Protein AF-A0AA35YYL0-F1 (afdb_monomer_lite)

Radius of gyration: 52.59 Å; chains: 1; bounding box: 119×53×152 Å

Foldseek 3Di:
DDDDDDDDDDPDDDDDDDDDDDPDDPPPPPCDPVNVVVVVVVVVVVVVVVVVVVVVVVVVVVVVVVVVVVVVVVVVVVVVVVVVVVVVVVVVVVVVVVVVVVVVVVVVVVVVVVVVVVVVVVVVVVVVVVVVVVVVVVVVVVVVVVVVVVVDPDWDWDWDDDDHDIDIDGDDDDDDDDDDDDDDDDDDDDPDDPDDPPDPPPPPPPPPPVVVVPDDDDPDPVPDDDPDDPVVVVVVVVCVVPVVDPPPDDDPVFPWPFDFDDDDDPDDQQPTWTWTQGPPPRDTDTDGPVCVVPDDPVD

pLDDT: mean 73.07, std 20.87, range [33.88, 98.69]

Organism: Lactuca saligna (NCBI:txid75948)

Structure (mmCIF, N/CA/C/O backbone):
data_AF-A0AA35YYL0-F1
#
_entry.id   AF-A0AA35YYL0-F1
#
loop_
_atom_site.group_PDB
_atom_site.id
_atom_site.type_symbol
_atom_site.label_atom_id
_atom_site.label_alt_id
_atom_site.label_comp_id
_atom_site.label_asym_id
_atom_site.label_entity_id
_atom_site.label_seq_id
_atom_site.pdbx_PDB_ins_code
_atom_site.Cartn_x
_atom_site.Cartn_y
_atom_site.Cartn_z
_atom_site.occupancy
_atom_site.B_iso_or_equiv
_atom_site.auth_seq_id
_atom_site.auth_comp_id
_atom_site.auth_asym_id
_atom_site.auth_atom_id
_atom_site.pdbx_PDB_model_num
ATOM 1 N N . MET A 1 1 ? -8.640 28.923 35.142 1.00 46.41 1 MET A N 1
ATOM 2 C CA . MET A 1 1 ? -9.766 28.632 36.049 1.00 46.41 1 MET A CA 1
ATOM 3 C C . MET A 1 1 ? -10.197 29.952 36.635 1.00 46.41 1 MET A C 1
ATOM 5 O O . MET A 1 1 ? -9.405 30.593 37.309 1.00 46.41 1 MET A O 1
ATOM 9 N N . ILE A 1 2 ? -11.375 30.393 36.217 1.00 53.56 2 ILE A N 1
ATOM 10 C CA . ILE A 1 2 ? -12.031 31.619 36.654 1.00 53.56 2 ILE A CA 1
ATOM 11 C C . ILE A 1 2 ? -12.882 31.201 37.852 1.00 53.56 2 ILE A C 1
ATOM 13 O O . ILE A 1 2 ? -13.683 30.277 37.719 1.00 53.56 2 ILE A O 1
ATOM 17 N N . PHE A 1 3 ? -12.641 31.810 39.011 1.00 59.31 3 PHE A N 1
ATOM 18 C CA . PHE A 1 3 ? -13.547 31.724 40.150 1.00 59.31 3 PHE A CA 1
ATOM 19 C C . PHE A 1 3 ? -14.709 32.664 39.843 1.00 59.31 3 PHE A C 1
ATOM 21 O O . PHE A 1 3 ? -14.533 33.879 39.850 1.00 59.31 3 PHE A O 1
ATOM 28 N N . GLY A 1 4 ? -15.840 32.084 39.452 1.00 59.28 4 GLY A N 1
ATOM 29 C CA . GLY A 1 4 ? -17.121 32.767 39.521 1.00 59.28 4 GLY A CA 1
ATOM 30 C C . GLY A 1 4 ? -17.615 32.639 40.950 1.00 59.28 4 GLY A C 1
ATOM 31 O O . GLY A 1 4 ? -18.067 31.563 41.340 1.00 59.28 4 GLY A O 1
ATOM 32 N N . ASP A 1 5 ? -17.420 33.711 41.714 1.00 65.25 5 ASP A N 1
ATOM 33 C CA . ASP A 1 5 ? -18.406 34.150 42.694 1.00 65.25 5 ASP A CA 1
ATOM 34 C C . ASP A 1 5 ? -19.737 34.284 41.956 1.00 65.25 5 ASP A C 1
ATOM 36 O O . ASP A 1 5 ? -19.747 34.919 40.906 1.00 65.25 5 ASP A O 1
ATOM 40 N N . ASP A 1 6 ? -20.799 33.658 42.451 1.00 64.62 6 ASP A N 1
ATOM 41 C CA . ASP A 1 6 ? -22.159 34.171 42.290 1.00 64.62 6 ASP A CA 1
ATOM 42 C C . ASP A 1 6 ? -23.125 33.390 43.197 1.00 64.62 6 ASP A C 1
ATOM 44 O O . ASP A 1 6 ? -23.172 32.156 43.204 1.00 64.62 6 ASP A O 1
ATOM 48 N N . ASP A 1 7 ? -23.885 34.196 43.934 1.00 68.25 7 ASP A N 1
ATOM 49 C CA . ASP A 1 7 ? -25.223 33.950 44.460 1.00 68.25 7 ASP A CA 1
ATOM 50 C C . ASP A 1 7 ? -25.355 33.160 45.771 1.00 68.25 7 ASP A C 1
ATOM 52 O O . ASP A 1 7 ? -25.826 32.022 45.852 1.00 68.25 7 ASP A O 1
ATOM 56 N N . ASP A 1 8 ? -25.035 33.884 46.847 1.00 69.88 8 ASP A N 1
ATOM 57 C CA . ASP A 1 8 ? -25.969 34.029 47.964 1.00 69.88 8 ASP A CA 1
ATOM 58 C C . ASP A 1 8 ? -27.369 34.362 47.417 1.00 69.88 8 ASP A C 1
ATOM 60 O O . ASP A 1 8 ? -27.518 35.413 46.810 1.00 69.88 8 ASP A O 1
ATOM 64 N N . ASP A 1 9 ? -28.374 33.506 47.630 1.00 65.69 9 ASP A N 1
ATOM 65 C CA . ASP A 1 9 ? -29.745 33.939 47.931 1.00 65.69 9 ASP A CA 1
ATOM 66 C C . ASP A 1 9 ? -30.670 32.764 48.317 1.00 65.69 9 ASP A C 1
ATOM 68 O O . ASP A 1 9 ? -30.647 31.671 47.751 1.00 65.69 9 ASP A O 1
ATOM 72 N N . ASP A 1 10 ? -31.545 33.063 49.279 1.00 65.25 10 ASP A N 1
ATOM 73 C CA . ASP A 1 10 ? -32.800 32.372 49.605 1.00 65.25 10 ASP A CA 1
ATOM 74 C C . ASP A 1 10 ? -32.777 31.095 50.476 1.00 65.25 10 ASP A C 1
ATOM 76 O O . ASP A 1 10 ? -33.293 30.023 50.145 1.00 65.25 10 ASP A O 1
ATOM 80 N N . LEU A 1 11 ? -32.333 31.260 51.729 1.00 61.16 11 LEU A N 1
ATOM 81 C CA . LEU A 1 11 ? -32.811 30.430 52.843 1.00 61.16 11 LEU A CA 1
ATOM 82 C C . LEU A 1 11 ? -34.272 30.785 53.177 1.00 61.16 11 LEU A C 1
ATOM 84 O O . LEU A 1 11 ? -34.562 31.501 54.138 1.00 61.16 11 LEU A O 1
ATOM 88 N N . GLY A 1 12 ? -35.202 30.247 52.385 1.00 63.28 12 GLY A N 1
ATOM 89 C CA . GLY A 1 12 ? -36.635 30.283 52.665 1.00 63.28 12 GLY A CA 1
ATOM 90 C C . GLY A 1 12 ? -36.935 29.797 54.088 1.00 63.28 12 GLY A C 1
ATOM 91 O O . GLY A 1 12 ? -36.699 28.640 54.438 1.00 63.28 12 GLY A O 1
ATOM 92 N N . GLY A 1 13 ? -37.444 30.701 54.928 1.00 65.00 13 GLY A N 1
ATOM 93 C CA . GLY A 1 13 ? -37.739 30.440 56.333 1.00 65.00 13 GLY A CA 1
ATOM 94 C C . GLY A 1 13 ? -38.752 29.308 56.513 1.00 65.00 13 GLY A C 1
ATOM 95 O O . GLY A 1 13 ? -39.943 29.463 56.237 1.00 65.00 13 GLY A O 1
ATOM 96 N N . PHE A 1 14 ? -38.298 28.171 57.039 1.00 65.69 14 PHE A N 1
ATOM 97 C CA . PHE A 1 14 ? -39.186 27.108 57.494 1.00 65.69 14 PHE A CA 1
ATOM 98 C C . PHE A 1 14 ? -39.976 27.595 58.713 1.00 65.69 14 PHE A C 1
ATOM 100 O O . PHE A 1 14 ? -39.445 27.747 59.813 1.00 65.69 14 PHE A O 1
ATOM 107 N N . THR A 1 15 ? -41.273 27.831 58.528 1.00 68.88 15 THR A N 1
ATOM 108 C CA . THR A 1 15 ? -42.194 28.107 59.631 1.00 68.88 15 THR A CA 1
ATOM 109 C C . THR A 1 15 ? -42.473 26.809 60.385 1.00 68.88 15 THR A C 1
ATOM 111 O O . THR A 1 15 ? -43.174 25.917 59.908 1.00 68.88 15 THR A O 1
ATOM 114 N N . TYR A 1 16 ? -41.894 26.695 61.580 1.00 68.81 16 TYR A N 1
ATOM 115 C CA . TYR A 1 16 ? -42.111 25.569 62.480 1.00 68.81 16 TYR A CA 1
ATOM 116 C C . TYR A 1 16 ? -43.584 25.518 62.914 1.00 68.81 16 TYR A C 1
ATOM 118 O O . TYR A 1 16 ? -44.069 26.415 63.605 1.00 68.81 16 TYR A O 1
ATOM 126 N N . ARG A 1 17 ? -44.309 24.467 62.511 1.00 73.69 17 ARG A N 1
ATOM 127 C CA . ARG A 1 17 ? -45.644 24.160 63.040 1.00 73.69 17 ARG A CA 1
ATOM 128 C C . ARG A 1 17 ? -45.501 23.171 64.203 1.00 73.69 17 ARG A C 1
ATOM 130 O O . ARG A 1 17 ? -45.090 22.039 63.956 1.00 73.69 17 ARG A O 1
ATOM 137 N N . PRO A 1 18 ? -45.832 23.556 65.448 1.00 71.69 18 PRO A N 1
ATOM 138 C CA . PRO A 1 18 ? -45.779 22.643 66.583 1.00 71.69 18 PRO A CA 1
ATOM 139 C C . PRO A 1 18 ? -46.789 21.504 66.403 1.00 71.69 18 PRO A C 1
ATOM 141 O O . PRO A 1 18 ? -47.924 21.717 65.972 1.00 71.69 18 PRO A O 1
ATOM 144 N N . PHE A 1 19 ? -46.359 20.284 66.715 1.00 71.06 19 PHE A N 1
ATOM 145 C CA . PHE A 1 19 ? -47.165 19.076 66.563 1.00 71.06 19 PHE A CA 1
ATOM 146 C C . PHE A 1 19 ? -48.394 19.149 67.485 1.00 71.06 19 PHE A C 1
ATOM 148 O O . PHE A 1 19 ? -48.260 19.140 68.708 1.00 71.06 19 PHE A O 1
ATOM 155 N N . GLN A 1 20 ? -49.599 19.217 66.915 1.00 72.62 20 GLN A N 1
ATOM 156 C CA . GLN A 1 20 ? -50.839 19.047 67.674 1.00 72.62 20 GLN A CA 1
ATOM 157 C C . GLN A 1 20 ? -51.057 17.555 67.941 1.00 72.62 20 GLN A C 1
ATOM 159 O O . GLN A 1 20 ? -51.354 16.786 67.026 1.00 72.62 20 GLN A O 1
ATOM 164 N N . ILE A 1 21 ? -50.909 17.144 69.201 1.00 73.06 21 ILE A N 1
ATOM 165 C CA . ILE A 1 21 ? -51.257 15.793 69.650 1.00 73.06 21 ILE A CA 1
ATOM 166 C C . ILE A 1 21 ? -52.788 15.721 69.715 1.00 73.06 21 ILE A C 1
ATOM 168 O O . ILE A 1 21 ? -53.404 16.314 70.596 1.00 73.06 21 ILE A O 1
ATOM 172 N N . ARG A 1 22 ? -53.415 15.033 68.754 1.00 51.72 22 ARG A N 1
ATOM 173 C CA . ARG A 1 22 ? -54.857 14.745 68.774 1.00 51.72 22 ARG A CA 1
ATOM 174 C C . ARG A 1 22 ? -55.167 13.759 69.902 1.00 51.72 22 ARG A C 1
ATOM 176 O O . ARG A 1 22 ? -54.818 12.588 69.802 1.00 51.72 22 ARG A O 1
ATOM 183 N N . THR A 1 23 ? -55.841 14.231 70.945 1.00 57.97 23 THR A N 1
ATOM 184 C CA . THR A 1 23 ? -56.396 13.423 72.042 1.00 57.97 23 THR A CA 1
ATOM 185 C C . THR A 1 23 ? -57.895 13.211 71.828 1.00 57.97 23 THR A C 1
ATOM 187 O O . THR A 1 23 ? -58.708 13.657 72.634 1.00 57.97 23 THR A O 1
ATOM 190 N N . GLU A 1 24 ? -58.285 12.606 70.708 1.00 60.31 24 GLU A N 1
ATOM 191 C CA . GLU A 1 24 ? -59.695 12.303 70.441 1.00 60.31 24 GLU A CA 1
ATOM 192 C C . GLU A 1 24 ? -59.948 10.791 70.499 1.00 60.31 24 GLU A C 1
ATOM 194 O O . GLU A 1 24 ? -59.278 10.009 69.824 1.00 60.31 24 GLU A O 1
ATOM 199 N N . SER A 1 25 ? -60.985 10.442 71.267 1.00 53.56 25 SER A N 1
ATOM 200 C CA . SER A 1 25 ? -61.686 9.156 71.425 1.00 53.56 25 SER A CA 1
ATOM 201 C C . SER A 1 25 ? -61.162 8.167 72.481 1.00 53.56 25 SER A C 1
ATOM 203 O O . SER A 1 25 ? -60.212 7.418 72.278 1.00 53.56 25 SER A O 1
ATOM 205 N N . GLU A 1 26 ? -61.894 8.122 73.601 1.00 55.78 26 GLU A N 1
ATOM 206 C CA . GLU A 1 26 ? -61.893 7.086 74.648 1.00 55.78 26 GLU A CA 1
ATOM 207 C C . GLU A 1 26 ? -62.619 5.797 74.197 1.00 55.78 26 GLU A C 1
ATOM 209 O O . GLU A 1 26 ? -63.238 5.102 75.001 1.00 55.78 26 GLU A O 1
ATOM 214 N N . ASP A 1 27 ? -62.554 5.444 72.909 1.00 61.09 27 ASP A N 1
ATOM 215 C CA . ASP A 1 27 ? -62.966 4.113 72.463 1.00 61.09 27 ASP A CA 1
ATOM 216 C C . ASP A 1 27 ? -61.824 3.151 72.788 1.00 61.09 27 ASP A C 1
ATOM 218 O O . ASP A 1 27 ? -60.949 2.868 71.964 1.00 61.09 27 ASP A O 1
ATOM 222 N N . GLU A 1 28 ? -61.821 2.663 74.031 1.00 57.72 28 GLU A N 1
ATOM 223 C CA . GLU A 1 28 ? -60.947 1.600 74.519 1.00 57.72 28 GLU A CA 1
ATOM 224 C C . GLU A 1 28 ? -61.295 0.298 73.776 1.00 57.72 28 GLU A C 1
ATOM 226 O O . GLU A 1 28 ? -61.996 -0.600 74.248 1.00 57.72 28 GLU A O 1
ATOM 231 N N . ALA A 1 29 ? -60.862 0.237 72.516 1.00 62.25 29 ALA A N 1
ATOM 232 C CA . ALA A 1 29 ? -61.115 -0.846 71.593 1.00 62.25 29 ALA A CA 1
ATOM 233 C C . ALA A 1 29 ? -60.392 -2.088 72.108 1.00 62.25 29 ALA A C 1
ATOM 235 O O . ALA A 1 29 ? -59.230 -2.334 71.779 1.00 62.25 29 ALA A O 1
ATOM 236 N N . THR A 1 30 ? -61.097 -2.880 72.916 1.00 61.78 30 THR A N 1
ATOM 237 C CA . THR A 1 30 ? -60.624 -4.169 73.417 1.00 61.78 30 THR A CA 1
ATOM 238 C C . THR A 1 30 ? -60.000 -4.964 72.268 1.00 61.78 30 THR A C 1
ATOM 240 O O . THR A 1 30 ? -60.641 -5.331 71.275 1.00 61.78 30 THR A O 1
ATOM 243 N N . VAL A 1 31 ? -58.684 -5.167 72.351 1.00 73.62 31 VAL A N 1
ATOM 244 C CA . VAL A 1 31 ? -57.915 -5.884 71.335 1.00 73.62 31 VAL A CA 1
ATOM 245 C C . VAL A 1 31 ? -58.402 -7.330 71.327 1.00 73.62 31 VAL A C 1
ATOM 247 O O . VAL A 1 31 ? -58.018 -8.153 72.152 1.00 73.62 31 VAL A O 1
ATOM 250 N N . THR A 1 32 ? -59.300 -7.654 70.399 1.00 81.75 32 THR A N 1
ATOM 251 C CA . THR A 1 32 ? -59.822 -9.016 70.270 1.00 81.75 32 THR A CA 1
ATOM 252 C C . THR A 1 32 ? -58.703 -9.970 69.843 1.00 81.75 32 THR A C 1
ATOM 254 O O . THR A 1 32 ? -57.912 -9.671 68.947 1.00 81.75 32 THR A O 1
ATOM 257 N N . LYS A 1 33 ? -58.663 -11.173 70.432 1.00 88.31 33 LYS A N 1
ATOM 258 C CA . LYS A 1 33 ? -57.679 -12.244 70.154 1.00 88.31 33 LYS A CA 1
ATOM 259 C C . LYS A 1 33 ? -57.447 -12.524 68.654 1.00 88.31 33 LYS A C 1
ATOM 261 O O . LYS A 1 33 ? -56.353 -12.925 68.263 1.00 88.31 33 LYS A O 1
ATOM 266 N N . ARG A 1 34 ? -58.447 -12.281 67.792 1.00 88.88 34 ARG A N 1
ATOM 267 C CA . ARG A 1 34 ? -58.322 -12.398 66.324 1.00 88.88 34 ARG A CA 1
ATOM 268 C C . ARG A 1 34 ? -57.374 -11.362 65.713 1.00 88.88 34 ARG A C 1
ATOM 270 O O . ARG A 1 34 ? -56.607 -11.722 64.824 1.00 88.88 34 ARG A O 1
ATOM 277 N N . LYS A 1 35 ? -57.400 -10.107 66.185 1.00 92.00 35 LYS A N 1
ATOM 278 C CA . LYS A 1 35 ? -56.499 -9.046 65.700 1.00 92.00 35 LYS A CA 1
ATOM 279 C C . LYS A 1 35 ? -55.039 -9.407 65.983 1.00 92.00 35 LYS A C 1
ATOM 281 O O . LYS A 1 35 ? -54.215 -9.281 65.087 1.00 92.00 35 LYS A O 1
ATOM 286 N N . LEU A 1 36 ? -54.747 -9.944 67.173 1.00 94.06 36 LEU A N 1
ATOM 287 C CA . LEU A 1 36 ? -53.399 -10.389 67.546 1.00 94.06 36 LEU A CA 1
ATOM 288 C C . LEU A 1 36 ? -52.887 -11.507 66.622 1.00 94.06 36 LEU A C 1
ATOM 290 O O . LEU A 1 36 ? -51.762 -11.443 66.137 1.00 94.06 36 LEU A O 1
ATOM 294 N N . LYS A 1 37 ? -53.738 -12.501 66.323 1.00 95.12 37 LYS A N 1
ATOM 295 C CA . LYS A 1 37 ? -53.390 -13.595 65.404 1.00 95.12 37 LYS A CA 1
ATOM 296 C C . LYS A 1 37 ? -53.107 -13.087 63.985 1.00 95.12 37 LYS A C 1
ATOM 298 O O . LYS A 1 37 ? -52.109 -13.478 63.395 1.00 95.12 37 LYS A O 1
ATOM 303 N N . SER A 1 38 ? -53.949 -12.194 63.461 1.00 96.12 38 SER A N 1
ATOM 304 C CA . SER A 1 38 ? -53.730 -11.582 62.142 1.00 96.12 38 SER A CA 1
ATOM 305 C C . SER A 1 38 ? -52.440 -10.759 62.095 1.00 96.12 38 SER A C 1
ATOM 307 O O . SER A 1 38 ? -51.739 -10.762 61.088 1.00 96.12 38 SER A O 1
ATOM 309 N N . LEU A 1 39 ? -52.112 -10.064 63.185 1.00 96.44 39 LEU A N 1
ATOM 310 C CA . LEU A 1 39 ? -50.897 -9.265 63.278 1.00 96.44 39 LEU A CA 1
ATOM 311 C C . LEU A 1 39 ? -49.646 -10.154 63.275 1.00 96.44 39 LEU A C 1
ATOM 313 O O . LEU A 1 39 ? -48.690 -9.839 62.576 1.00 96.44 39 LEU A O 1
ATOM 317 N N . HIS A 1 40 ? -49.685 -11.292 63.971 1.00 96.25 40 HIS A N 1
ATOM 318 C CA . HIS A 1 40 ? -48.606 -12.280 63.937 1.00 96.25 40 HIS A CA 1
ATOM 319 C C . HIS A 1 40 ? -48.372 -12.829 62.521 1.00 96.25 40 HIS A C 1
ATOM 321 O O . HIS A 1 40 ? -47.248 -12.806 62.034 1.00 96.25 40 HIS A O 1
ATOM 327 N N . GLU A 1 41 ? -49.440 -13.197 61.809 1.00 97.56 41 GLU A N 1
ATOM 328 C CA . GLU A 1 41 ? -49.343 -13.688 60.427 1.00 97.56 41 GLU A CA 1
ATOM 329 C C . GLU A 1 41 ? -48.771 -12.632 59.465 1.00 97.56 41 GLU A C 1
ATOM 331 O O . GLU A 1 41 ? -47.948 -12.947 58.607 1.00 97.56 41 GLU A O 1
ATOM 336 N N . LYS A 1 42 ? -49.138 -11.354 59.640 1.00 97.94 42 LYS A N 1
ATOM 337 C CA . LYS A 1 42 ? -48.546 -10.247 58.870 1.00 97.94 42 LYS A CA 1
ATOM 338 C C . LYS A 1 42 ? -47.057 -10.061 59.165 1.00 97.94 42 LYS A C 1
ATOM 340 O O . LYS A 1 42 ? -46.302 -9.758 58.245 1.00 97.94 42 LYS A O 1
ATOM 345 N N . ILE A 1 43 ? -46.633 -10.236 60.418 1.00 98.06 43 ILE A N 1
ATOM 346 C CA . ILE A 1 43 ? -45.214 -10.178 60.795 1.00 98.06 43 ILE A CA 1
ATOM 347 C C . ILE A 1 43 ? -44.445 -11.326 60.136 1.00 98.06 43 ILE A C 1
ATOM 349 O O . ILE A 1 43 ? -43.387 -11.082 59.560 1.00 98.06 43 ILE A O 1
ATOM 353 N N . ASP A 1 44 ? -44.982 -12.545 60.153 1.00 98.00 44 ASP A N 1
ATOM 354 C CA . ASP A 1 44 ? -44.333 -13.700 59.525 1.00 98.00 44 ASP A CA 1
ATOM 355 C C . ASP A 1 44 ? -44.216 -13.532 58.005 1.00 98.00 44 ASP A C 1
ATOM 357 O O . ASP A 1 44 ? -43.153 -13.782 57.430 1.00 98.00 44 ASP A O 1
ATOM 361 N N . GLN A 1 45 ? -45.272 -13.036 57.349 1.00 97.94 45 GLN A N 1
ATOM 362 C CA . GLN A 1 45 ? -45.239 -12.700 55.922 1.00 97.94 45 GLN A CA 1
ATOM 363 C C . GLN A 1 45 ? -44.197 -11.619 55.617 1.00 97.94 45 GLN A C 1
ATOM 365 O O . GLN A 1 45 ? -43.447 -11.750 54.649 1.00 97.94 45 GLN A O 1
ATOM 370 N N . LEU A 1 46 ? -44.102 -10.579 56.453 1.00 98.19 46 LEU A N 1
ATOM 371 C CA . LEU A 1 46 ? -43.104 -9.521 56.300 1.00 98.19 46 LEU A CA 1
ATOM 372 C C . LEU A 1 46 ? -41.677 -10.060 56.477 1.00 98.19 46 LEU A C 1
ATOM 374 O O . LEU A 1 46 ? -40.780 -9.703 55.713 1.00 98.19 46 LEU A O 1
ATOM 378 N N . LEU A 1 47 ? -41.466 -10.957 57.443 1.00 98.12 47 LEU A N 1
ATOM 379 C CA . LEU A 1 47 ? -40.175 -11.595 57.684 1.00 98.12 47 LEU A CA 1
ATOM 380 C C . LEU A 1 47 ? -39.765 -12.492 56.506 1.00 98.12 47 LEU A C 1
ATOM 382 O O . LEU A 1 47 ? -38.606 -12.479 56.087 1.00 98.12 47 LEU A O 1
ATOM 386 N N . LEU A 1 48 ? -40.710 -13.253 55.947 1.00 97.75 48 LEU A N 1
ATOM 387 C CA . LEU A 1 48 ? -40.477 -14.088 54.770 1.00 97.75 48 LEU A CA 1
ATOM 388 C C . LEU A 1 48 ? -40.164 -13.232 53.536 1.00 97.75 48 LEU A C 1
ATOM 390 O O . LEU A 1 48 ? -39.190 -13.501 52.833 1.00 97.75 48 LEU A O 1
ATOM 394 N N . ALA A 1 49 ? -40.933 -12.164 53.312 1.00 97.88 49 ALA A N 1
ATOM 395 C CA . ALA A 1 49 ? -40.697 -11.217 52.227 1.00 97.88 49 ALA A CA 1
ATOM 396 C C . ALA A 1 49 ? -39.317 -10.549 52.348 1.00 97.88 49 ALA A C 1
ATOM 398 O O . ALA A 1 49 ? -38.588 -10.466 51.361 1.00 97.88 49 ALA A O 1
ATOM 399 N N . SER A 1 50 ? -38.915 -10.150 53.560 1.00 97.62 50 SER A N 1
ATOM 400 C CA . SER A 1 50 ? -37.590 -9.582 53.834 1.00 97.62 50 SER A CA 1
ATOM 401 C C . SER A 1 50 ? -36.459 -10.568 53.515 1.00 97.62 50 SER A C 1
ATOM 403 O O . SER A 1 50 ? -35.484 -10.203 52.854 1.00 97.62 50 SER A O 1
ATOM 405 N N . LYS A 1 51 ? -36.603 -11.842 53.903 1.00 97.62 51 LYS A N 1
ATOM 406 C CA . LYS A 1 51 ? -35.626 -12.893 53.572 1.00 97.62 51 LYS A CA 1
ATOM 407 C C . LYS A 1 51 ? -35.517 -13.124 52.064 1.00 97.62 51 LYS A C 1
ATOM 409 O O . LYS A 1 51 ? -34.403 -13.203 51.546 1.00 97.62 51 LYS A O 1
ATOM 414 N N . ASN A 1 52 ? -36.650 -13.186 51.363 1.00 97.44 52 ASN A N 1
ATOM 415 C CA . ASN A 1 52 ? -36.685 -13.366 49.910 1.00 97.44 52 ASN A CA 1
ATOM 416 C C . ASN A 1 52 ? -36.031 -12.186 49.183 1.00 97.44 52 ASN A C 1
ATOM 418 O O . ASN A 1 52 ? -35.202 -12.393 48.299 1.00 97.44 52 ASN A O 1
ATOM 422 N N . MET A 1 53 ? -36.327 -10.956 49.607 1.00 97.50 53 MET A N 1
ATOM 423 C CA . MET A 1 53 ? -35.701 -9.748 49.067 1.00 97.50 53 MET A CA 1
ATOM 424 C C . MET A 1 53 ? -34.181 -9.755 49.285 1.00 97.50 53 MET A C 1
ATOM 426 O O . MET A 1 53 ? -33.421 -9.438 48.372 1.00 97.50 53 MET A O 1
ATOM 430 N N . GLY A 1 54 ? -33.720 -10.206 50.456 1.00 97.69 54 GLY A N 1
ATOM 431 C CA . GLY A 1 54 ? -32.294 -10.383 50.730 1.00 97.69 54 GLY A CA 1
ATOM 432 C C . GLY A 1 54 ? -31.619 -11.413 49.815 1.00 97.69 54 GLY A C 1
ATOM 433 O O . GLY A 1 54 ? -30.482 -11.207 49.390 1.00 97.69 54 GLY A O 1
ATOM 434 N N . ALA A 1 55 ? -32.303 -12.511 49.479 1.00 97.50 55 ALA A N 1
ATOM 435 C CA . ALA A 1 55 ? -31.796 -13.509 48.535 1.00 97.50 55 ALA A CA 1
ATOM 436 C C . ALA A 1 55 ? -31.750 -12.976 47.090 1.00 97.50 55 ALA A C 1
ATOM 438 O O . ALA A 1 55 ? -30.762 -13.198 46.384 1.00 97.50 55 ALA A O 1
ATOM 439 N N . MET A 1 56 ? -32.773 -12.223 46.673 1.00 97.75 56 MET A N 1
ATOM 440 C CA . MET A 1 56 ? -32.798 -11.557 45.368 1.00 97.75 56 MET A CA 1
ATOM 441 C C . MET A 1 56 ? -31.642 -10.564 45.228 1.00 97.75 56 MET A C 1
ATOM 443 O O . MET A 1 56 ? -30.896 -10.648 44.258 1.00 97.75 56 MET A O 1
ATOM 447 N N . PHE A 1 57 ? -31.415 -9.710 46.232 1.00 98.12 57 PHE A N 1
ATOM 448 C CA . PHE A 1 57 ? -30.324 -8.731 46.210 1.00 98.12 57 PHE A CA 1
ATOM 449 C C . PHE A 1 57 ? -28.942 -9.389 46.102 1.00 98.12 57 PHE A C 1
ATOM 451 O O . PHE A 1 57 ? -28.072 -8.923 45.368 1.00 98.12 57 PHE A O 1
ATOM 458 N N . LYS A 1 58 ? -28.729 -10.514 46.798 1.00 98.25 58 LYS A N 1
ATOM 459 C CA . LYS A 1 58 ? -27.482 -11.286 46.678 1.00 98.25 58 LYS A CA 1
ATOM 460 C C . LYS A 1 58 ? -27.285 -11.835 45.264 1.00 98.25 58 LYS A C 1
ATOM 462 O O . LYS A 1 58 ? -26.177 -11.750 44.746 1.00 98.25 58 LYS A O 1
ATOM 467 N N . THR A 1 59 ? -28.348 -12.354 44.653 1.00 98.19 59 THR A N 1
ATOM 468 C CA . THR A 1 59 ? -28.317 -12.904 43.288 1.00 98.19 59 THR A CA 1
ATOM 469 C C . THR A 1 59 ? -28.053 -11.811 42.250 1.00 98.19 59 THR A C 1
ATOM 471 O O . THR A 1 59 ? -27.219 -11.966 41.360 1.00 98.19 59 THR A O 1
ATOM 474 N N . GLU A 1 60 ? -28.718 -10.666 42.384 1.00 98.19 60 GLU A N 1
ATOM 475 C CA . GLU A 1 60 ? -28.506 -9.516 41.507 1.00 98.19 60 GLU A CA 1
ATOM 476 C C . GLU A 1 60 ? -27.078 -8.975 41.628 1.00 98.19 60 GLU A C 1
ATOM 478 O O . GLU A 1 60 ? -26.416 -8.751 40.616 1.00 98.19 60 GLU A O 1
ATOM 483 N N . LYS A 1 61 ? -26.548 -8.876 42.855 1.00 98.31 61 LYS A N 1
ATOM 484 C CA . LYS A 1 61 ? -25.151 -8.497 43.090 1.00 98.31 61 LYS A CA 1
ATOM 485 C C . LYS A 1 61 ? -24.177 -9.433 42.370 1.00 98.31 61 LYS A C 1
ATOM 487 O O . LYS A 1 61 ? -23.261 -8.951 41.710 1.00 98.31 61 LYS A O 1
ATOM 492 N N . THR A 1 62 ? -24.374 -10.750 42.462 1.00 98.50 62 THR A N 1
ATOM 493 C CA . THR A 1 62 ? -23.509 -11.713 41.760 1.00 98.50 62 THR A CA 1
ATOM 494 C C . THR A 1 62 ? -23.605 -11.587 40.240 1.00 98.50 62 THR A C 1
ATOM 496 O O . THR A 1 62 ? -22.589 -11.698 39.558 1.00 98.50 62 THR A O 1
ATOM 499 N N . ASN A 1 63 ? -24.791 -11.286 39.703 1.00 98.44 63 ASN A N 1
ATOM 500 C CA . ASN A 1 63 ? -24.973 -11.065 38.268 1.00 98.44 63 ASN A CA 1
ATOM 501 C C . ASN A 1 63 ? -24.256 -9.793 37.795 1.00 98.44 63 ASN A C 1
ATOM 503 O O . ASN A 1 63 ? -23.576 -9.818 36.772 1.00 98.44 63 ASN A O 1
ATOM 507 N N . LEU A 1 64 ? -24.349 -8.695 38.553 1.00 98.50 64 LEU A N 1
ATOM 508 C CA . LEU A 1 64 ? -23.638 -7.450 38.245 1.00 98.50 64 LEU A CA 1
ATOM 509 C C . LEU A 1 64 ? -22.115 -7.631 38.281 1.00 98.50 64 LEU A C 1
ATOM 511 O O . LEU A 1 64 ? -21.410 -7.085 37.435 1.00 98.50 64 LEU A O 1
ATOM 515 N N . GLU A 1 65 ? -21.600 -8.424 39.221 1.00 98.69 65 GLU A N 1
ATOM 516 C CA . GLU A 1 65 ? -20.171 -8.745 39.315 1.00 98.69 65 GLU A CA 1
ATOM 517 C C . GLU A 1 65 ? -19.692 -9.574 38.107 1.00 98.69 65 GLU A C 1
ATOM 519 O O . GLU A 1 65 ? -18.630 -9.308 37.536 1.00 98.69 65 GLU A O 1
ATOM 524 N N . MET A 1 66 ? -20.513 -10.522 37.649 1.00 98.50 66 MET A N 1
ATOM 525 C CA . MET A 1 66 ? -20.252 -11.303 36.437 1.00 98.50 66 MET A CA 1
ATOM 526 C C . MET A 1 66 ? -20.250 -10.424 35.178 1.00 98.50 66 MET A C 1
ATOM 528 O O . MET A 1 66 ? -19.343 -10.522 34.357 1.00 98.50 66 MET A O 1
ATOM 532 N N . ILE A 1 67 ? -21.217 -9.511 35.045 1.00 98.50 67 ILE A N 1
ATOM 533 C CA . ILE A 1 67 ? -21.271 -8.567 33.917 1.00 98.50 67 ILE A CA 1
ATOM 534 C C . ILE A 1 67 ? -20.055 -7.636 33.935 1.00 98.50 67 ILE A C 1
ATOM 536 O O . ILE A 1 67 ? -19.434 -7.411 32.898 1.00 98.50 67 ILE A O 1
ATOM 540 N N . ARG A 1 68 ? -19.675 -7.118 35.110 1.00 98.50 68 ARG A N 1
ATOM 541 C CA . ARG A 1 68 ? -18.508 -6.238 35.265 1.00 98.50 68 ARG A CA 1
ATOM 542 C C . ARG A 1 68 ? -17.216 -6.925 34.828 1.00 98.50 68 ARG A C 1
ATOM 544 O O . ARG A 1 68 ? -16.423 -6.325 34.108 1.00 98.50 68 ARG A O 1
ATOM 551 N N . THR A 1 69 ? -17.001 -8.160 35.276 1.00 98.56 69 THR A N 1
ATOM 552 C CA . THR A 1 69 ? -15.801 -8.934 34.925 1.00 98.56 69 THR A CA 1
ATOM 553 C C . THR A 1 69 ? -15.778 -9.302 33.442 1.00 98.56 69 THR A C 1
ATOM 555 O O . THR A 1 69 ? -14.733 -9.150 32.812 1.00 98.56 69 THR A O 1
ATOM 558 N N . GLY A 1 70 ? -16.927 -9.669 32.860 1.00 98.44 70 GLY A N 1
ATOM 559 C CA . GLY A 1 70 ? -17.065 -9.901 31.418 1.00 98.44 70 GLY A CA 1
ATOM 560 C C . GLY A 1 70 ? -16.723 -8.662 30.587 1.00 98.44 70 GLY A C 1
ATOM 561 O O . GLY A 1 70 ? -15.858 -8.722 29.720 1.00 98.44 70 GLY A O 1
ATOM 562 N N . LEU A 1 71 ? -17.302 -7.505 30.924 1.00 98.44 71 LEU A N 1
ATOM 563 C CA . LEU A 1 71 ? -17.016 -6.241 30.234 1.00 98.44 71 LEU A CA 1
ATOM 564 C C . LEU A 1 71 ? -15.529 -5.855 30.327 1.00 98.44 71 LEU A C 1
ATOM 566 O O . LEU A 1 71 ? -14.946 -5.349 29.369 1.00 98.44 71 LEU A O 1
ATOM 570 N N . GLN A 1 72 ? -14.901 -6.094 31.482 1.00 98.62 72 GLN A N 1
ATOM 571 C CA . GLN A 1 72 ? -13.480 -5.818 31.680 1.00 98.62 72 GLN A CA 1
ATOM 572 C C . GLN A 1 72 ? -12.598 -6.736 30.822 1.00 98.62 72 GLN A C 1
ATOM 574 O O . GLN A 1 72 ? -11.612 -6.271 30.248 1.00 98.62 72 GLN A O 1
ATOM 579 N N . GLN A 1 73 ? -12.953 -8.015 30.704 1.00 98.56 73 GLN A N 1
ATOM 580 C CA . GLN A 1 73 ? -12.262 -8.957 29.826 1.00 98.56 73 GLN A CA 1
ATOM 581 C C . GLN A 1 73 ? -12.417 -8.566 28.351 1.00 98.56 73 GLN A C 1
ATOM 583 O O . GLN A 1 73 ? -11.421 -8.524 27.625 1.00 98.56 73 GLN A O 1
ATOM 588 N N . ASP A 1 74 ? -13.634 -8.222 27.928 1.00 98.50 74 ASP A N 1
ATOM 589 C CA . ASP A 1 74 ? -13.919 -7.779 26.564 1.00 98.50 74 ASP A CA 1
ATOM 590 C C . ASP A 1 74 ? -13.110 -6.529 26.217 1.00 98.50 74 ASP A C 1
ATOM 592 O O . ASP A 1 74 ? -12.455 -6.490 25.175 1.00 98.50 74 ASP A O 1
ATOM 596 N N . TYR A 1 75 ? -13.061 -5.549 27.123 1.00 98.38 75 TYR A N 1
ATOM 597 C CA . TYR A 1 75 ? -12.260 -4.339 26.953 1.00 98.38 75 TYR A CA 1
ATOM 598 C C . TYR A 1 75 ? -10.770 -4.645 26.750 1.00 98.38 75 TYR A C 1
ATOM 600 O O . TYR A 1 75 ? -10.161 -4.129 25.812 1.00 98.38 75 TYR A O 1
ATOM 608 N N . VAL A 1 76 ? -10.184 -5.512 27.583 1.00 98.56 76 VAL A N 1
ATOM 609 C CA . VAL A 1 76 ? -8.774 -5.911 27.446 1.00 98.56 76 VAL A CA 1
ATOM 610 C C . VAL A 1 76 ? -8.542 -6.626 26.114 1.00 98.56 76 VAL A C 1
ATOM 612 O O . VAL A 1 76 ? -7.599 -6.294 25.398 1.00 98.56 76 VAL A O 1
ATOM 615 N N . SER A 1 77 ? -9.424 -7.558 25.738 1.00 98.56 77 SER A N 1
ATOM 616 C CA . SER A 1 77 ? -9.310 -8.289 24.470 1.00 98.56 77 SER A CA 1
ATOM 617 C C . SER A 1 77 ? -9.388 -7.356 23.255 1.00 98.56 77 SER A C 1
ATOM 619 O O . SER A 1 77 ? -8.575 -7.459 22.331 1.00 98.56 77 SER A O 1
ATOM 621 N N . PHE A 1 78 ? -10.303 -6.383 23.293 1.00 98.50 78 PHE A N 1
ATOM 622 C CA . PHE A 1 78 ? -10.453 -5.357 22.272 1.00 98.50 78 PHE A CA 1
ATOM 623 C C . PHE A 1 78 ? -9.201 -4.484 22.188 1.00 98.50 78 PHE A C 1
ATOM 625 O O . PHE A 1 78 ? -8.670 -4.280 21.097 1.00 98.50 78 PHE A O 1
ATOM 632 N N . GLN A 1 79 ? -8.680 -4.023 23.327 1.00 98.56 79 GLN A N 1
ATOM 633 C CA . GLN A 1 79 ? -7.470 -3.208 23.382 1.00 98.56 79 GLN A CA 1
ATOM 634 C C . GLN A 1 79 ? -6.257 -3.945 22.798 1.00 98.56 79 GLN A C 1
ATOM 636 O O . GLN A 1 79 ? -5.496 -3.353 22.028 1.00 98.56 79 GLN A O 1
ATOM 641 N N . THR A 1 80 ? -6.084 -5.235 23.108 1.00 98.50 80 THR A N 1
ATOM 642 C CA . THR A 1 80 ? -5.012 -6.062 22.535 1.00 98.50 80 THR A CA 1
ATOM 643 C C . THR A 1 80 ? -5.170 -6.208 21.024 1.00 98.50 80 THR A C 1
ATOM 645 O O . THR A 1 80 ? -4.207 -5.988 20.288 1.00 98.50 80 THR A O 1
ATOM 648 N N . SER A 1 81 ? -6.380 -6.518 20.546 1.00 98.56 81 SER A N 1
ATOM 649 C CA . SER A 1 81 ? -6.658 -6.647 19.111 1.00 98.56 81 SER A CA 1
ATOM 650 C C . SER A 1 81 ? -6.405 -5.337 18.363 1.00 98.56 81 SER A C 1
ATOM 652 O O . SER A 1 81 ? -5.773 -5.335 17.308 1.00 98.56 81 SER A O 1
ATOM 654 N N . PHE A 1 82 ? -6.874 -4.216 18.911 1.00 98.56 82 PHE A N 1
ATOM 655 C CA . PHE A 1 82 ? -6.688 -2.891 18.331 1.00 98.56 82 PHE A CA 1
ATOM 656 C C . PHE A 1 82 ? -5.206 -2.502 18.273 1.00 98.56 82 PHE A C 1
ATOM 658 O O . PHE A 1 82 ? -4.719 -2.062 17.233 1.00 98.56 82 PHE A O 1
ATOM 665 N N . THR A 1 83 ? -4.460 -2.741 19.354 1.00 98.44 83 THR A N 1
ATOM 666 C CA . THR A 1 83 ? -3.016 -2.470 19.405 1.00 98.44 83 THR A CA 1
ATOM 667 C C . THR A 1 83 ? -2.252 -3.320 18.390 1.00 98.44 83 THR A C 1
ATOM 669 O O . THR A 1 83 ? -1.421 -2.788 17.661 1.00 98.44 83 THR A O 1
ATOM 672 N N . SER A 1 84 ? -2.579 -4.612 18.267 1.00 98.50 84 SER A N 1
ATOM 673 C CA . SER A 1 84 ? -1.975 -5.498 17.263 1.00 98.50 84 SER A CA 1
ATOM 674 C C . SER A 1 84 ? -2.251 -5.033 15.828 1.00 98.50 84 SER A C 1
ATOM 676 O O . SER A 1 84 ? -1.378 -5.106 14.963 1.00 98.50 84 SER A O 1
ATOM 678 N N . GLN A 1 85 ? -3.452 -4.514 15.563 1.00 98.56 85 GLN A N 1
ATOM 679 C CA . GLN A 1 85 ? -3.779 -3.956 14.255 1.00 98.56 85 GLN A CA 1
ATOM 680 C C . GLN A 1 85 ? -2.988 -2.671 13.965 1.00 98.56 85 GLN A C 1
ATOM 682 O O . GLN A 1 85 ? -2.513 -2.494 12.843 1.00 98.56 85 GLN A O 1
ATOM 687 N N . ILE A 1 86 ? -2.815 -1.796 14.962 1.00 98.50 86 ILE A N 1
ATOM 688 C CA . ILE A 1 86 ? -1.989 -0.586 14.835 1.00 98.50 86 ILE A CA 1
ATOM 689 C C . ILE A 1 86 ? -0.537 -0.945 14.524 1.00 98.50 86 ILE A C 1
ATOM 691 O O . ILE A 1 86 ? 0.028 -0.376 13.593 1.00 98.50 86 ILE A O 1
ATOM 695 N N . THR A 1 87 ? 0.062 -1.887 15.260 1.00 98.31 87 THR A N 1
ATOM 696 C CA . THR A 1 87 ? 1.459 -2.287 15.024 1.00 98.31 87 THR A CA 1
ATOM 697 C C . THR A 1 87 ? 1.628 -2.876 13.631 1.00 98.31 87 THR A C 1
ATOM 699 O O . THR A 1 87 ? 2.529 -2.472 12.908 1.00 98.31 87 THR A O 1
ATOM 702 N N . LYS A 1 88 ? 0.694 -3.731 13.198 1.00 98.38 88 LYS A N 1
ATOM 703 C CA . LYS A 1 88 ? 0.710 -4.284 11.841 1.00 98.38 88 LYS A CA 1
ATOM 704 C C . LYS A 1 88 ? 0.664 -3.190 10.772 1.00 98.38 88 LYS A C 1
ATOM 706 O O . LYS A 1 88 ? 1.452 -3.215 9.836 1.00 98.38 88 LYS A O 1
ATOM 711 N N . HIS A 1 89 ? -0.240 -2.219 10.905 1.00 98.44 89 HIS A N 1
ATOM 712 C CA . HIS A 1 89 ? -0.316 -1.113 9.950 1.00 98.44 89 HIS A CA 1
ATOM 713 C C . HIS A 1 89 ? 0.932 -0.227 9.967 1.00 98.44 89 HIS A C 1
ATOM 715 O O . HIS A 1 89 ? 1.294 0.324 8.932 1.00 98.44 89 HIS A O 1
ATOM 721 N N . HIS A 1 90 ? 1.594 -0.092 11.115 1.00 98.50 90 HIS A N 1
ATOM 722 C CA . HIS A 1 90 ? 2.860 0.622 11.211 1.00 98.50 90 HIS A CA 1
ATOM 723 C C . HIS A 1 90 ? 3.981 -0.098 10.445 1.00 98.50 90 HIS A C 1
ATOM 725 O O . HIS A 1 90 ? 4.698 0.543 9.678 1.00 98.50 90 HIS A O 1
ATOM 731 N N . ASP A 1 91 ? 4.074 -1.422 10.585 1.00 97.88 91 ASP A N 1
ATOM 732 C CA . ASP A 1 91 ? 5.046 -2.246 9.859 1.00 97.88 91 ASP A CA 1
ATOM 733 C C . ASP A 1 91 ? 4.781 -2.230 8.343 1.00 97.88 91 ASP A C 1
ATOM 735 O O . ASP A 1 91 ? 5.707 -2.041 7.550 1.00 97.88 91 ASP A O 1
ATOM 739 N N . ASP A 1 92 ? 3.511 -2.346 7.934 1.00 97.69 92 ASP A N 1
ATOM 740 C CA . ASP A 1 92 ? 3.099 -2.264 6.527 1.00 97.69 92 ASP A CA 1
ATOM 741 C C . ASP A 1 92 ? 3.505 -0.910 5.905 1.00 97.69 92 ASP A C 1
ATOM 743 O O . ASP A 1 92 ? 4.068 -0.874 4.810 1.00 97.69 92 ASP A O 1
ATOM 747 N N . LEU A 1 93 ? 3.289 0.203 6.621 1.00 98.12 93 LEU A N 1
ATOM 748 C CA . LEU A 1 93 ? 3.702 1.543 6.179 1.00 98.12 93 LEU A CA 1
ATOM 749 C C . LEU A 1 93 ? 5.227 1.678 6.067 1.00 98.12 93 LEU A C 1
ATOM 751 O O . LEU A 1 93 ? 5.725 2.318 5.138 1.00 98.12 93 LEU A O 1
ATOM 755 N N . ALA A 1 94 ? 5.983 1.073 6.986 1.00 97.81 94 ALA A N 1
ATOM 756 C CA . ALA A 1 94 ? 7.441 1.082 6.925 1.00 97.81 94 ALA A CA 1
ATOM 757 C C . ALA A 1 94 ? 7.963 0.318 5.695 1.0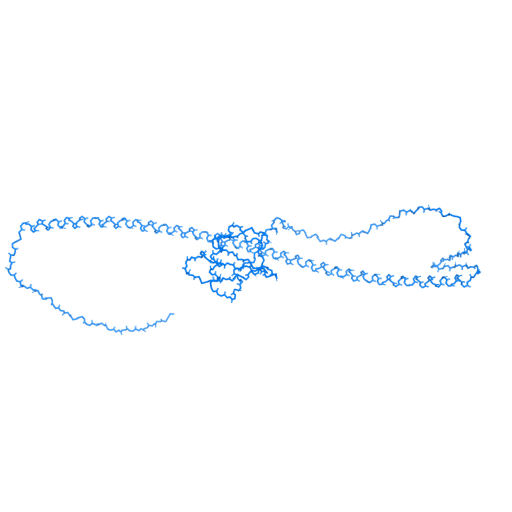0 97.81 94 ALA A C 1
ATOM 759 O O . ALA A 1 94 ? 8.903 0.772 5.038 1.00 97.81 94 ALA A O 1
ATOM 760 N N . MET A 1 95 ? 7.342 -0.814 5.346 1.00 97.44 95 MET A N 1
ATOM 761 C CA . MET A 1 95 ? 7.667 -1.552 4.121 1.00 97.44 95 MET A CA 1
ATOM 762 C C . MET A 1 95 ? 7.283 -0.770 2.858 1.00 97.44 95 MET A C 1
ATOM 764 O O . MET A 1 95 ? 8.088 -0.692 1.930 1.00 97.44 95 MET A O 1
ATOM 768 N N . GLU A 1 96 ? 6.108 -0.133 2.828 1.00 96.94 96 GLU A N 1
ATOM 769 C CA . GLU A 1 96 ? 5.680 0.707 1.699 1.00 96.94 96 GLU A CA 1
ATOM 770 C C . GLU A 1 96 ? 6.659 1.866 1.450 1.00 96.94 96 GLU A C 1
ATOM 772 O O . GLU A 1 96 ? 7.049 2.114 0.306 1.00 96.94 96 GLU A O 1
ATOM 777 N N . SER A 1 97 ? 7.142 2.518 2.513 1.00 97.81 97 SER A N 1
ATOM 778 C CA . SER A 1 97 ? 8.158 3.572 2.401 1.00 97.81 97 SER A CA 1
ATOM 779 C C . SER A 1 97 ? 9.451 3.062 1.754 1.00 97.81 97 SER A C 1
ATOM 781 O O . SER A 1 97 ? 9.990 3.718 0.863 1.00 97.81 97 SER A O 1
ATOM 783 N N . LYS A 1 98 ? 9.926 1.865 2.129 1.00 98.00 98 LYS A N 1
ATOM 784 C CA . LYS A 1 98 ? 11.121 1.255 1.517 1.00 98.00 98 LYS A CA 1
ATOM 785 C C . LYS A 1 98 ? 10.930 0.982 0.023 1.00 98.00 98 LYS A C 1
ATOM 787 O O . LYS A 1 98 ? 11.849 1.210 -0.767 1.00 98.00 98 LYS A O 1
ATOM 792 N N . VAL A 1 99 ? 9.744 0.515 -0.375 1.00 97.75 99 VAL A N 1
ATOM 793 C CA . VAL A 1 99 ? 9.405 0.276 -1.788 1.00 97.75 99 VAL A CA 1
ATOM 794 C C . VAL A 1 99 ? 9.386 1.587 -2.572 1.00 97.75 99 VAL A C 1
ATOM 796 O O . VAL A 1 99 ? 9.924 1.644 -3.679 1.00 97.75 99 VAL A O 1
ATOM 799 N N . MET A 1 100 ? 8.825 2.652 -1.997 1.00 97.38 100 MET A N 1
ATOM 800 C CA . MET A 1 100 ? 8.819 3.982 -2.612 1.00 97.38 100 MET A CA 1
ATOM 801 C C . MET A 1 100 ? 10.236 4.522 -2.832 1.00 97.38 100 MET A C 1
ATOM 803 O O . MET A 1 100 ? 10.535 5.022 -3.919 1.00 97.38 100 MET A O 1
ATOM 807 N N . ASP A 1 101 ? 11.136 4.346 -1.864 1.00 98.00 101 ASP A N 1
ATOM 808 C CA . ASP A 1 101 ? 12.540 4.747 -2.004 1.00 98.00 101 ASP A CA 1
ATOM 809 C C . ASP A 1 101 ? 13.265 3.940 -3.092 1.00 98.00 101 ASP A C 1
ATOM 811 O O . ASP A 1 101 ? 14.004 4.497 -3.911 1.00 98.00 101 ASP A O 1
ATOM 815 N N . ALA A 1 102 ? 13.034 2.625 -3.151 1.00 97.81 102 ALA A N 1
ATOM 816 C CA . ALA A 1 102 ? 13.587 1.770 -4.199 1.00 97.81 102 ALA A CA 1
ATOM 817 C C . ALA A 1 102 ? 13.069 2.165 -5.593 1.00 97.81 102 ALA A C 1
ATOM 819 O O . ALA A 1 102 ? 13.838 2.213 -6.559 1.00 97.81 102 ALA A O 1
ATOM 820 N N . LEU A 1 103 ? 11.781 2.500 -5.703 1.00 98.00 103 LEU A N 1
ATOM 821 C CA . LEU A 1 103 ? 11.173 2.976 -6.942 1.00 98.00 103 LEU A CA 1
ATOM 822 C C . LEU A 1 103 ? 11.758 4.326 -7.378 1.00 98.00 103 LEU A C 1
ATOM 824 O O . LEU A 1 103 ? 12.042 4.511 -8.564 1.00 98.00 103 LEU A O 1
ATOM 828 N N . ALA A 1 104 ? 11.987 5.249 -6.440 1.00 98.12 104 ALA A N 1
ATOM 829 C CA . ALA A 1 104 ? 12.625 6.533 -6.718 1.00 98.12 104 ALA A CA 1
ATOM 830 C C . ALA A 1 104 ? 14.052 6.346 -7.261 1.00 98.12 104 ALA A C 1
ATOM 832 O O . ALA A 1 104 ? 14.397 6.928 -8.292 1.00 98.12 104 ALA A O 1
ATOM 833 N N . ARG A 1 105 ? 14.851 5.458 -6.646 1.00 97.81 105 ARG A N 1
ATOM 834 C CA . ARG A 1 105 ? 16.195 5.104 -7.140 1.00 97.81 105 ARG A CA 1
ATOM 835 C C . ARG A 1 105 ? 16.156 4.504 -8.547 1.00 97.81 105 ARG A C 1
ATOM 837 O O . ARG A 1 105 ? 16.904 4.945 -9.417 1.00 97.81 105 ARG A O 1
ATOM 844 N N . LYS A 1 106 ? 15.261 3.540 -8.805 1.00 98.06 106 LYS A N 1
ATOM 845 C CA . LYS A 1 106 ? 15.088 2.944 -10.146 1.00 98.06 106 LYS A CA 1
ATOM 846 C C . LYS A 1 106 ? 14.671 3.989 -11.184 1.00 98.06 106 LYS A C 1
ATOM 848 O O . LYS A 1 106 ? 15.202 3.991 -12.291 1.00 98.06 106 LYS A O 1
ATOM 853 N N . THR A 1 107 ? 13.776 4.905 -10.817 1.00 98.38 107 THR A N 1
ATOM 854 C CA . THR A 1 107 ? 13.344 6.009 -11.687 1.00 98.38 107 THR A CA 1
ATOM 855 C C . THR A 1 107 ? 14.520 6.899 -12.086 1.00 98.38 107 THR A C 1
ATOM 857 O O . THR A 1 107 ? 14.626 7.285 -13.249 1.00 98.38 107 THR A O 1
ATOM 860 N N . GLU A 1 108 ? 15.434 7.192 -11.161 1.00 98.50 108 GLU A N 1
ATOM 861 C CA . GLU A 1 108 ? 16.626 7.983 -11.466 1.00 98.50 108 GLU A CA 1
A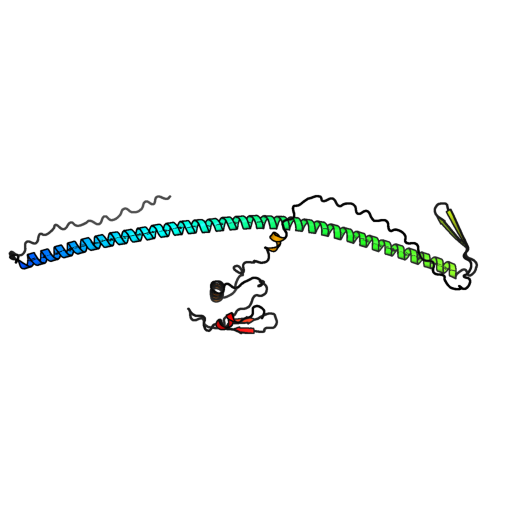TOM 862 C C . GLU A 1 108 ? 17.620 7.222 -12.357 1.00 98.50 108 GLU A C 1
ATOM 864 O O . GLU A 1 108 ? 18.080 7.773 -13.359 1.00 98.50 108 GLU A O 1
ATOM 869 N N . LYS A 1 109 ? 17.866 5.927 -12.090 1.00 97.94 109 LYS A N 1
ATOM 870 C CA . LYS A 1 109 ? 18.691 5.067 -12.967 1.00 97.94 109 LYS A CA 1
ATOM 871 C C . LYS A 1 109 ? 18.142 5.058 -14.408 1.00 97.94 109 LYS A C 1
ATOM 873 O O . LYS A 1 109 ? 18.906 5.216 -15.360 1.00 97.94 109 LYS A O 1
ATOM 878 N N . VAL A 1 110 ? 16.820 4.957 -14.580 1.00 98.31 110 VAL A N 1
ATOM 879 C CA . VAL A 1 110 ? 16.167 5.002 -15.903 1.00 98.31 110 VAL A CA 1
ATOM 880 C C . VAL A 1 110 ? 16.382 6.346 -16.606 1.00 98.31 110 VAL A C 1
ATOM 882 O O . VAL A 1 110 ? 16.716 6.353 -17.789 1.00 98.31 110 VAL A O 1
ATOM 885 N N . LYS A 1 111 ? 16.261 7.482 -15.905 1.00 98.25 111 LYS A N 1
ATOM 886 C CA . LYS A 1 111 ? 16.525 8.808 -16.499 1.00 98.25 111 LYS A CA 1
ATOM 887 C C . LYS A 1 111 ? 17.970 8.957 -16.973 1.00 98.25 111 LYS A C 1
ATOM 889 O O . LYS A 1 111 ? 18.211 9.498 -18.048 1.00 98.25 111 LYS A O 1
ATOM 894 N N . VAL A 1 112 ? 18.934 8.466 -16.194 1.00 98.44 112 VAL A N 1
ATOM 895 C CA . VAL A 1 112 ? 20.353 8.498 -16.580 1.00 98.44 112 VAL A CA 1
ATOM 896 C C . VAL A 1 112 ? 20.592 7.679 -17.852 1.00 98.44 112 VAL A C 1
ATOM 898 O O . VAL A 1 112 ? 21.311 8.131 -18.747 1.00 98.44 112 VAL A O 1
ATOM 901 N N . LEU A 1 113 ? 19.980 6.496 -17.964 1.00 98.12 113 LEU A N 1
ATOM 902 C CA . LEU A 1 113 ? 20.080 5.667 -19.168 1.00 98.12 113 LEU A CA 1
ATOM 903 C C . LEU A 1 113 ? 19.413 6.322 -20.384 1.00 98.12 113 LEU A C 1
ATOM 905 O O . LEU A 1 113 ? 19.997 6.291 -21.465 1.00 98.12 113 LEU A O 1
ATOM 909 N N . ASP A 1 114 ? 18.256 6.965 -20.212 1.00 98.38 114 ASP A N 1
ATOM 910 C CA . ASP A 1 114 ? 17.579 7.710 -21.284 1.00 98.38 114 ASP A CA 1
ATOM 911 C C . ASP A 1 114 ? 18.467 8.839 -21.837 1.00 98.38 114 ASP A C 1
ATOM 913 O O . ASP A 1 114 ? 18.661 8.960 -23.048 1.00 98.38 114 ASP A O 1
ATOM 917 N N . LEU A 1 115 ? 19.125 9.603 -20.958 1.00 98.31 115 LEU A N 1
ATOM 918 C CA . LEU A 1 115 ? 20.076 10.641 -21.370 1.00 98.31 115 LEU A CA 1
ATOM 919 C C . LEU A 1 115 ? 21.277 10.067 -22.141 1.00 98.31 115 LEU A C 1
ATOM 921 O O . LEU A 1 115 ? 21.689 10.635 -23.159 1.00 98.31 115 LEU A O 1
ATOM 925 N N . LYS A 1 116 ? 21.835 8.933 -21.692 1.00 97.94 116 LYS A N 1
ATOM 926 C CA . LYS A 1 116 ? 22.924 8.233 -22.402 1.00 97.94 116 LYS A CA 1
ATOM 927 C C . LYS A 1 116 ? 22.464 7.748 -23.781 1.00 97.94 116 LYS A C 1
ATOM 929 O O . LYS A 1 116 ? 23.203 7.902 -24.759 1.00 97.94 116 LYS A O 1
ATOM 934 N N . LEU A 1 117 ? 21.244 7.215 -23.878 1.00 98.06 117 LEU A N 1
ATOM 935 C CA . LEU A 1 117 ? 20.649 6.769 -25.136 1.00 98.06 117 LEU A CA 1
ATOM 936 C C . LEU A 1 117 ? 20.508 7.941 -26.112 1.00 98.06 117 LEU A C 1
ATOM 938 O O . LEU A 1 117 ? 21.079 7.884 -27.202 1.00 98.06 117 LEU A O 1
ATOM 942 N N . GLN A 1 118 ? 19.886 9.045 -25.693 1.00 98.00 118 GLN A N 1
ATOM 943 C CA . GLN A 1 118 ? 19.752 10.257 -26.511 1.00 98.00 118 GLN A CA 1
ATOM 944 C C . GLN A 1 118 ? 21.111 10.804 -26.976 1.00 98.00 118 GLN A C 1
ATOM 946 O O . GLN A 1 118 ? 21.259 11.286 -28.104 1.00 98.00 118 GLN A O 1
ATOM 951 N N . GLN A 1 119 ? 22.141 10.732 -26.128 1.00 98.12 119 GLN A N 1
ATOM 952 C CA . GLN A 1 119 ? 23.495 11.132 -26.510 1.00 98.12 119 GLN A CA 1
ATOM 953 C C . GLN A 1 119 ? 24.073 10.216 -27.600 1.00 98.12 119 GLN A C 1
ATOM 955 O O . GLN A 1 119 ? 24.722 10.701 -28.533 1.00 98.12 119 GLN A O 1
ATOM 960 N N . SER A 1 120 ? 23.855 8.904 -27.496 1.00 96.94 120 SER A N 1
ATOM 961 C CA . SER A 1 120 ? 24.306 7.934 -28.498 1.00 96.94 120 SER A CA 1
ATOM 962 C C . SER A 1 120 ? 23.580 8.107 -29.839 1.00 96.94 120 SER A C 1
ATOM 964 O O . SER A 1 120 ? 24.231 8.107 -30.884 1.00 96.94 120 SER A O 1
ATOM 966 N N . GLU A 1 121 ? 22.275 8.387 -29.823 1.00 98.38 121 GLU A N 1
ATOM 967 C CA . GLU A 1 121 ? 21.477 8.655 -31.023 1.00 98.38 121 GLU A CA 1
ATOM 968 C C . GLU A 1 121 ? 21.995 9.875 -31.788 1.00 98.38 121 GLU A C 1
ATOM 970 O O . GLU A 1 121 ? 22.178 9.818 -33.006 1.00 98.38 121 GLU A O 1
ATOM 975 N N . LYS A 1 122 ? 22.336 10.962 -31.079 1.00 98.44 122 LYS A N 1
ATOM 976 C CA . LYS A 1 122 ? 22.952 12.151 -31.693 1.00 98.44 122 LYS A CA 1
ATOM 977 C C . LYS A 1 122 ? 24.269 11.816 -32.398 1.00 98.44 122 LYS A C 1
ATOM 979 O O . LYS A 1 122 ? 24.504 12.293 -33.508 1.00 98.44 122 LYS A O 1
ATOM 984 N N . LYS A 1 123 ? 25.114 10.971 -31.794 1.00 98.31 123 LYS A N 1
ATOM 985 C CA . LYS A 1 123 ? 26.371 10.516 -32.419 1.00 98.31 123 LYS A CA 1
ATOM 986 C C . LYS A 1 123 ? 26.103 9.690 -33.678 1.00 98.31 123 LYS A C 1
ATOM 988 O O . LYS A 1 123 ? 26.776 9.882 -34.687 1.00 98.31 123 LYS A O 1
ATOM 993 N N . VAL A 1 124 ? 25.111 8.799 -33.650 1.00 98.19 124 VAL A N 1
ATOM 994 C CA . VAL A 1 124 ? 24.719 8.007 -34.828 1.00 98.19 124 VAL A CA 1
ATOM 995 C C . VAL A 1 124 ? 24.247 8.915 -35.967 1.00 98.19 124 VAL A C 1
ATOM 997 O O . VAL A 1 124 ? 24.677 8.724 -37.104 1.00 98.19 124 VAL A O 1
ATOM 1000 N N . GLN A 1 125 ? 23.436 9.937 -35.681 1.00 98.19 125 GLN A N 1
ATOM 1001 C CA . GLN A 1 125 ? 22.985 10.902 -36.693 1.00 98.19 125 GLN A CA 1
ATOM 1002 C C . GLN A 1 125 ? 24.142 11.702 -37.312 1.00 98.19 125 GLN A C 1
ATOM 1004 O O . GLN A 1 125 ? 24.182 11.903 -38.530 1.00 98.19 125 GLN A O 1
ATOM 1009 N N . ASP A 1 126 ? 25.130 12.096 -36.506 1.00 98.12 126 ASP A N 1
ATOM 1010 C CA . ASP A 1 126 ? 26.362 12.726 -36.997 1.00 98.12 126 ASP A CA 1
ATOM 1011 C C . ASP A 1 126 ? 27.145 11.791 -37.943 1.00 98.12 126 ASP A C 1
ATOM 1013 O O . ASP A 1 126 ? 27.529 12.184 -39.049 1.00 98.12 126 ASP A O 1
ATOM 1017 N N . PHE A 1 127 ? 27.309 10.513 -37.581 1.00 97.94 127 PHE A N 1
ATOM 1018 C CA . PHE A 1 127 ? 27.957 9.528 -38.456 1.00 97.94 127 PHE A CA 1
ATOM 1019 C C . PHE A 1 127 ? 27.186 9.272 -39.754 1.00 97.94 127 PHE A C 1
ATOM 1021 O O . PHE A 1 127 ? 27.798 9.149 -40.821 1.00 97.94 127 PHE A O 1
ATOM 1028 N N . LEU A 1 128 ? 25.855 9.209 -39.696 1.00 97.88 128 LEU A N 1
ATOM 1029 C CA . LEU A 1 128 ? 25.018 9.062 -40.886 1.00 97.88 128 LEU A CA 1
ATOM 1030 C C . LEU A 1 128 ? 25.188 10.253 -41.833 1.00 97.88 128 LEU A C 1
ATOM 1032 O O . LEU A 1 128 ? 25.352 10.044 -43.037 1.00 97.88 128 LEU A O 1
ATOM 1036 N N . SER A 1 129 ? 25.244 11.469 -41.290 1.00 98.25 129 SER A N 1
ATOM 1037 C CA . SER A 1 129 ? 25.476 12.697 -42.057 1.00 98.25 129 SER A CA 1
ATOM 1038 C C . SER A 1 129 ? 26.839 12.670 -42.753 1.00 98.25 129 SER A C 1
ATOM 1040 O O . SER A 1 129 ? 26.932 12.868 -43.965 1.00 98.25 129 SER A O 1
ATOM 1042 N N . LYS A 1 130 ? 27.900 12.297 -42.027 1.00 97.69 130 LYS A N 1
ATOM 1043 C CA . LYS A 1 130 ? 29.248 12.119 -42.596 1.00 97.69 130 LYS A CA 1
ATOM 1044 C C . LYS A 1 130 ? 29.274 11.071 -43.711 1.00 97.69 130 LYS A C 1
A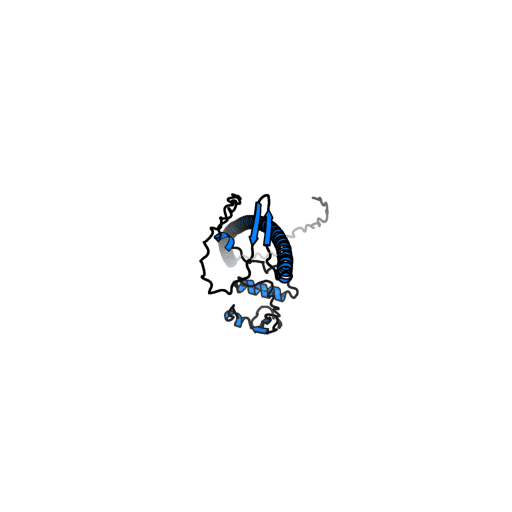TOM 1046 O O . LYS A 1 130 ? 29.908 11.281 -44.743 1.00 97.69 130 LYS A O 1
ATOM 1051 N N . ARG A 1 131 ? 28.554 9.956 -43.546 1.00 97.25 131 ARG A N 1
ATOM 1052 C CA . ARG A 1 131 ? 28.453 8.903 -44.569 1.00 97.25 131 ARG A CA 1
ATOM 1053 C C . ARG A 1 131 ? 27.793 9.405 -45.855 1.00 97.25 131 ARG A C 1
ATOM 1055 O O . ARG A 1 131 ? 28.220 9.005 -46.935 1.00 97.25 131 ARG A O 1
ATOM 1062 N N . VAL A 1 132 ? 26.767 10.253 -45.754 1.00 98.12 132 VAL A N 1
ATOM 1063 C CA . VAL A 1 132 ? 26.117 10.866 -46.926 1.00 98.12 132 VAL A CA 1
ATOM 1064 C C . VAL A 1 132 ? 27.105 11.747 -47.692 1.00 98.12 132 VAL A C 1
ATOM 1066 O O . VAL A 1 132 ? 27.226 11.589 -48.904 1.00 98.12 132 VAL A O 1
ATOM 1069 N N . VAL A 1 133 ? 27.878 12.582 -46.990 1.00 97.75 133 VAL A N 1
ATOM 1070 C CA . VAL A 1 133 ? 28.921 13.422 -47.609 1.00 97.75 133 VAL A CA 1
ATOM 1071 C C . VAL A 1 133 ? 29.952 12.566 -48.348 1.00 97.75 133 VAL A C 1
ATOM 1073 O O . VAL A 1 133 ? 30.215 12.799 -49.524 1.00 97.75 133 VAL A O 1
ATOM 1076 N N . VAL A 1 134 ? 30.479 11.520 -47.703 1.00 97.56 134 VAL A N 1
ATOM 1077 C CA . VAL A 1 134 ? 31.456 10.611 -48.329 1.00 97.56 134 VAL A CA 1
ATOM 1078 C C . VAL A 1 134 ? 30.883 9.936 -49.577 1.00 97.56 134 VAL A C 1
ATOM 1080 O O . VAL A 1 134 ? 31.572 9.850 -50.592 1.00 97.56 134 VAL A O 1
ATOM 1083 N N . ARG A 1 135 ? 29.622 9.481 -49.538 1.00 97.69 135 ARG A N 1
ATOM 1084 C CA . ARG A 1 135 ? 28.955 8.898 -50.715 1.00 97.69 135 ARG A CA 1
ATOM 1085 C C . ARG A 1 135 ? 28.845 9.895 -51.869 1.00 97.69 135 ARG A C 1
ATOM 1087 O O . ARG A 1 135 ? 29.080 9.492 -53.004 1.00 97.69 135 ARG A O 1
ATOM 1094 N N . SER A 1 136 ? 28.539 11.162 -51.584 1.00 98.00 136 SER A N 1
ATOM 1095 C CA . SER A 1 136 ? 28.519 12.223 -52.600 1.00 98.00 136 SER A CA 1
ATOM 1096 C C . SER A 1 136 ? 29.892 12.387 -53.247 1.00 98.00 136 SER A C 1
ATOM 1098 O O . SER A 1 136 ? 30.003 12.279 -54.462 1.00 98.00 136 SER A O 1
ATOM 1100 N N . CYS A 1 137 ? 30.957 12.515 -52.446 1.00 96.06 137 CYS A N 1
ATOM 1101 C CA . CYS A 1 137 ? 32.318 12.652 -52.972 1.00 96.06 137 CYS A CA 1
ATOM 1102 C C . CYS A 1 137 ? 32.736 11.459 -53.845 1.00 96.06 137 CYS A C 1
ATOM 1104 O O . CYS A 1 137 ? 33.396 11.637 -54.865 1.00 96.06 137 CYS A O 1
ATOM 1106 N N . ILE A 1 138 ? 32.355 10.235 -53.459 1.00 95.69 138 ILE A N 1
ATOM 1107 C CA . ILE A 1 138 ? 32.609 9.035 -54.268 1.00 95.69 138 ILE A CA 1
ATOM 1108 C C . ILE A 1 138 ? 31.876 9.126 -55.611 1.00 95.69 138 ILE A C 1
ATOM 1110 O O . ILE A 1 138 ? 32.466 8.802 -56.642 1.00 95.69 138 ILE A O 1
ATOM 1114 N N . SER A 1 139 ? 30.617 9.569 -55.609 1.00 96.56 139 SER A N 1
ATOM 1115 C CA . SER A 1 139 ? 29.828 9.751 -56.830 1.00 96.56 139 SER A CA 1
ATOM 1116 C C . SER A 1 139 ? 30.471 10.773 -57.769 1.00 96.56 139 SER A C 1
ATOM 1118 O O . SER A 1 139 ? 30.637 10.477 -58.949 1.00 96.56 139 SER A O 1
ATOM 1120 N N . ASP A 1 140 ? 30.906 11.921 -57.244 1.00 95.00 140 ASP A N 1
ATOM 1121 C CA . ASP A 1 140 ? 31.543 12.987 -58.029 1.00 95.00 140 ASP A CA 1
ATOM 1122 C C . ASP A 1 140 ? 32.851 12.507 -58.674 1.00 95.00 140 ASP A C 1
ATOM 1124 O O . ASP A 1 140 ? 33.070 12.677 -59.873 1.00 95.00 140 ASP A O 1
ATOM 1128 N N . VAL A 1 141 ? 33.708 11.833 -57.895 1.00 95.38 141 VAL A N 1
ATOM 1129 C CA . VAL A 1 141 ? 34.959 11.246 -58.403 1.00 95.38 141 VAL A CA 1
ATOM 1130 C C . VAL A 1 141 ? 34.675 10.187 -59.467 1.00 95.38 141 VAL A C 1
ATOM 1132 O O . VAL A 1 141 ? 35.368 10.132 -60.481 1.00 95.38 141 VAL A O 1
ATOM 1135 N N . THR A 1 142 ? 33.656 9.353 -59.260 1.00 95.44 142 THR A N 1
ATOM 1136 C CA . THR A 1 142 ? 33.275 8.315 -60.225 1.00 95.44 142 THR A CA 1
ATOM 1137 C C . THR A 1 142 ? 32.771 8.930 -61.529 1.00 95.44 142 THR A C 1
ATOM 1139 O O . THR A 1 142 ? 33.179 8.478 -62.596 1.00 95.44 142 THR A O 1
ATOM 1142 N N . GLY A 1 143 ? 31.948 9.981 -61.455 1.00 94.25 143 GLY A N 1
ATOM 1143 C CA . GLY A 1 143 ? 31.481 10.732 -62.622 1.00 94.25 143 GLY A CA 1
ATOM 1144 C C . GLY A 1 143 ? 32.640 11.323 -63.422 1.00 94.25 143 GLY A C 1
ATOM 1145 O O . GLY A 1 143 ? 32.765 11.047 -64.610 1.00 94.25 143 GLY A O 1
ATOM 1146 N N . LEU A 1 144 ? 33.569 12.016 -62.751 1.00 93.19 144 LEU A N 1
ATOM 1147 C CA . LEU A 1 144 ? 34.768 12.569 -63.394 1.00 93.19 144 LEU A CA 1
ATOM 1148 C C . LEU A 1 144 ? 35.623 11.494 -64.082 1.00 93.19 144 LEU A C 1
ATOM 1150 O O . LEU A 1 144 ? 36.128 11.708 -65.183 1.00 93.19 144 LEU A O 1
ATOM 1154 N N . LEU A 1 145 ? 35.807 10.334 -63.444 1.00 88.69 145 LEU A N 1
ATOM 1155 C CA . LEU A 1 145 ? 36.559 9.226 -64.037 1.00 88.69 145 LEU A CA 1
ATOM 1156 C C . LEU A 1 145 ? 35.856 8.654 -65.274 1.00 88.69 145 LEU A C 1
ATOM 1158 O O . LEU A 1 145 ? 36.529 8.359 -66.261 1.00 88.69 145 LEU A O 1
ATOM 1162 N N . LEU A 1 146 ? 34.530 8.509 -65.235 1.00 90.12 146 LEU A N 1
ATOM 1163 C CA . LEU A 1 146 ? 33.743 8.049 -66.380 1.00 90.12 146 LEU A CA 1
ATOM 1164 C C . LEU A 1 146 ? 33.812 9.042 -67.545 1.00 90.12 146 LEU A C 1
ATOM 1166 O O . LEU A 1 146 ? 34.062 8.611 -68.669 1.00 90.12 146 LEU A O 1
ATOM 1170 N N . ASP A 1 147 ? 33.691 10.343 -67.279 1.00 88.25 147 ASP A N 1
ATOM 1171 C CA . ASP A 1 147 ? 33.806 11.395 -68.296 1.00 88.25 147 ASP A CA 1
ATOM 1172 C C . ASP A 1 147 ? 35.186 11.376 -68.975 1.00 88.25 147 ASP A C 1
ATOM 1174 O O . ASP A 1 147 ? 35.290 11.453 -70.203 1.00 88.25 147 ASP A O 1
ATOM 1178 N N . ILE A 1 148 ? 36.264 11.206 -68.195 1.00 85.88 148 ILE A N 1
ATOM 1179 C CA . ILE A 1 148 ? 37.633 11.072 -68.725 1.00 85.88 148 ILE A CA 1
ATOM 1180 C C . ILE A 1 148 ? 37.760 9.831 -69.617 1.00 85.88 148 ILE A C 1
ATOM 1182 O O . ILE A 1 148 ? 38.394 9.905 -70.673 1.00 85.88 148 ILE A O 1
ATOM 1186 N N . ILE A 1 149 ? 37.178 8.701 -69.199 1.00 84.69 149 ILE A N 1
ATOM 1187 C CA . ILE A 1 149 ? 37.193 7.452 -69.971 1.00 84.69 149 ILE A CA 1
ATOM 1188 C C . ILE A 1 149 ? 36.425 7.615 -71.286 1.00 84.69 149 ILE A C 1
ATOM 1190 O O . ILE A 1 149 ? 36.931 7.213 -72.329 1.00 84.69 149 ILE A O 1
ATOM 1194 N N . GLN A 1 150 ? 35.246 8.237 -71.261 1.00 85.00 150 GLN A N 1
ATOM 1195 C CA . GLN A 1 150 ? 34.422 8.447 -72.456 1.00 85.00 150 GLN A CA 1
ATOM 1196 C C . GLN A 1 150 ? 35.052 9.435 -73.443 1.00 85.00 150 GLN A C 1
ATOM 1198 O O . GLN A 1 150 ? 34.980 9.228 -74.650 1.00 85.00 150 GLN A O 1
ATOM 1203 N N . THR A 1 151 ? 35.705 10.490 -72.948 1.00 81.88 151 THR A N 1
ATOM 1204 C CA . THR A 1 151 ? 36.310 11.522 -73.807 1.00 81.88 151 THR A CA 1
ATOM 1205 C C . THR A 1 151 ? 37.560 11.019 -74.546 1.00 81.88 151 THR A C 1
ATOM 1207 O O . THR A 1 151 ? 37.963 11.604 -75.550 1.00 81.88 151 THR A O 1
ATOM 1210 N N . ARG A 1 152 ? 38.211 9.945 -74.076 1.00 66.81 152 ARG A N 1
ATOM 1211 C CA . ARG A 1 152 ? 39.445 9.414 -74.678 1.00 66.81 152 ARG A CA 1
ATOM 1212 C C . ARG A 1 152 ? 39.253 7.982 -75.184 1.00 66.81 152 ARG A C 1
ATOM 1214 O O . ARG A 1 152 ? 39.521 7.031 -74.462 1.00 66.81 152 ARG A O 1
ATOM 1221 N N . GLU A 1 153 ? 38.951 7.819 -76.473 1.00 58.47 153 GLU A N 1
ATOM 1222 C CA . GLU A 1 153 ? 39.020 6.508 -77.157 1.00 58.47 153 GLU A CA 1
ATOM 1223 C C . GLU A 1 153 ? 40.463 5.974 -77.339 1.00 58.47 153 GLU A C 1
ATOM 1225 O O . GLU A 1 153 ? 40.679 4.861 -77.816 1.00 58.47 153 GLU A O 1
ATOM 1230 N N . SER A 1 154 ? 41.487 6.728 -76.927 1.00 56.28 154 SER A N 1
ATOM 1231 C CA . SER A 1 154 ? 42.899 6.365 -77.076 1.00 56.28 154 SER A CA 1
ATOM 1232 C C . SER A 1 154 ? 43.584 6.136 -75.719 1.00 56.28 154 SER A C 1
ATOM 1234 O O . SER A 1 154 ? 43.826 7.088 -74.977 1.00 56.28 154 SER A O 1
ATOM 1236 N N . MET A 1 155 ? 43.902 4.866 -75.431 1.00 60.12 155 MET A N 1
ATOM 1237 C CA . MET A 1 155 ? 44.834 4.329 -74.416 1.00 60.12 155 MET A CA 1
ATOM 1238 C C . MET A 1 155 ? 45.092 5.238 -73.189 1.00 60.12 155 MET A C 1
ATOM 1240 O O . MET A 1 155 ? 46.032 6.033 -73.164 1.00 60.12 155 MET A O 1
ATOM 1244 N N . ILE A 1 156 ? 44.279 5.093 -72.137 1.00 60.06 156 ILE A N 1
ATOM 1245 C CA . ILE A 1 156 ? 44.432 5.849 -70.884 1.00 60.06 156 ILE A CA 1
ATOM 1246 C C . ILE A 1 156 ? 45.393 5.111 -69.940 1.00 60.06 156 ILE A C 1
ATOM 1248 O O . ILE A 1 156 ? 45.183 3.950 -69.586 1.00 60.06 156 ILE A O 1
ATOM 1252 N N . PHE A 1 157 ? 46.439 5.807 -69.491 1.00 63.78 157 PHE A N 1
ATOM 1253 C CA . PHE A 1 157 ? 47.279 5.383 -68.369 1.00 63.78 157 PHE A CA 1
ATOM 1254 C C . PHE A 1 157 ? 46.822 6.126 -67.114 1.00 63.78 157 PHE A C 1
ATOM 1256 O O . PHE A 1 157 ? 46.849 7.356 -67.085 1.00 63.78 157 PHE A O 1
ATOM 1263 N N . VAL A 1 158 ? 46.414 5.395 -66.076 1.00 69.19 158 VAL A N 1
ATOM 1264 C CA . VAL A 1 158 ? 46.042 5.993 -64.787 1.00 69.19 158 VAL A CA 1
ATOM 1265 C C . VAL A 1 158 ? 47.228 5.875 -63.838 1.00 69.19 158 VAL A C 1
ATOM 1267 O O . VAL A 1 158 ? 47.708 4.774 -63.553 1.00 69.19 158 VAL A O 1
ATOM 1270 N N . THR A 1 159 ? 47.700 7.013 -63.333 1.00 62.97 159 THR A N 1
ATOM 1271 C CA . THR A 1 159 ? 48.739 7.069 -62.301 1.00 62.97 159 THR A CA 1
ATOM 1272 C C . THR A 1 159 ? 48.193 7.598 -60.990 1.00 62.97 159 THR A C 1
ATOM 1274 O O . THR A 1 159 ? 47.824 8.765 -60.906 1.00 62.97 159 THR A O 1
ATOM 1277 N N . ILE A 1 160 ? 48.194 6.757 -59.954 1.00 73.19 160 ILE A N 1
ATOM 1278 C CA . ILE A 1 160 ? 47.831 7.152 -58.588 1.00 73.19 160 ILE A CA 1
ATOM 1279 C C . ILE A 1 160 ? 49.120 7.296 -57.776 1.00 73.19 160 ILE A C 1
ATOM 1281 O O . ILE A 1 160 ? 49.921 6.360 -57.694 1.00 73.19 160 ILE A O 1
ATOM 1285 N N . GLN A 1 161 ? 49.331 8.464 -57.166 1.00 59.66 161 GLN A N 1
ATOM 1286 C CA . GLN A 1 161 ? 50.487 8.731 -56.310 1.00 59.66 161 GLN A CA 1
ATOM 1287 C C . GLN A 1 161 ? 50.024 9.030 -54.882 1.00 59.66 161 GLN A C 1
ATOM 1289 O O . GLN A 1 161 ? 49.425 10.065 -54.613 1.00 59.66 161 GLN A O 1
ATOM 1294 N N . THR A 1 162 ? 50.326 8.129 -53.948 1.00 59.59 162 THR A N 1
ATOM 1295 C CA . THR A 1 162 ? 50.002 8.290 -52.521 1.00 59.59 162 THR A CA 1
ATOM 1296 C C . THR A 1 162 ? 51.273 8.177 -51.690 1.00 59.59 162 THR A C 1
ATOM 1298 O O . THR A 1 162 ? 51.975 7.170 -51.793 1.00 59.59 162 THR A O 1
ATOM 1301 N N . ARG A 1 163 ? 51.566 9.199 -50.868 1.00 59.75 163 ARG A N 1
ATOM 1302 C CA . ARG A 1 163 ? 52.637 9.226 -49.843 1.00 59.75 163 ARG A CA 1
ATOM 1303 C C . ARG A 1 163 ? 53.935 8.501 -50.256 1.00 59.75 163 ARG A C 1
ATOM 1305 O O . ARG A 1 163 ? 54.392 7.587 -49.579 1.00 59.75 163 ARG A O 1
ATOM 1312 N N . GLY A 1 164 ? 54.509 8.895 -51.392 1.00 76.56 164 GLY A N 1
ATOM 1313 C CA . GLY A 1 164 ? 55.824 8.415 -51.841 1.00 76.56 164 GLY A CA 1
ATOM 1314 C C . GLY A 1 164 ? 55.835 7.141 -52.693 1.00 76.56 164 GLY A C 1
ATOM 1315 O O . GLY A 1 164 ? 56.908 6.730 -53.120 1.00 76.56 164 GLY A O 1
ATOM 1316 N N . ARG A 1 165 ? 54.684 6.529 -53.005 1.00 63.97 165 ARG A N 1
ATOM 1317 C CA . ARG A 1 165 ? 54.602 5.435 -53.992 1.00 63.97 165 ARG A CA 1
ATOM 1318 C C . ARG A 1 165 ? 53.746 5.840 -55.187 1.00 63.97 165 ARG A C 1
ATOM 1320 O O . ARG A 1 165 ? 52.665 6.405 -55.013 1.00 63.97 165 ARG A O 1
ATOM 1327 N N . ARG A 1 166 ? 54.253 5.559 -56.391 1.00 77.75 166 ARG A N 1
ATOM 1328 C CA . ARG A 1 166 ? 53.583 5.796 -57.676 1.00 77.75 166 ARG A CA 1
ATOM 1329 C C . ARG A 1 166 ? 53.140 4.457 -58.251 1.00 77.75 166 ARG A C 1
ATOM 1331 O O . ARG A 1 166 ? 53.973 3.588 -58.485 1.00 77.75 166 ARG A O 1
ATOM 1338 N N . TRP A 1 167 ? 51.847 4.322 -58.506 1.00 73.94 167 TRP A N 1
ATOM 1339 C CA . TRP A 1 167 ? 51.270 3.161 -59.172 1.00 73.94 167 TRP A CA 1
ATOM 1340 C C . TRP A 1 167 ? 50.871 3.568 -60.585 1.00 73.94 167 TRP A C 1
ATOM 1342 O O . TRP A 1 167 ? 50.132 4.536 -60.744 1.00 73.94 167 TRP A O 1
ATOM 1352 N N . ILE A 1 168 ? 51.379 2.857 -61.594 1.00 76.12 168 ILE A N 1
ATOM 1353 C CA . ILE A 1 168 ? 51.025 3.063 -63.003 1.00 76.12 168 ILE A CA 1
ATOM 1354 C C . ILE A 1 168 ? 50.181 1.868 -63.434 1.00 76.12 168 ILE A C 1
ATOM 1356 O O . ILE A 1 168 ? 50.686 0.748 -63.479 1.00 76.12 168 ILE A O 1
ATOM 1360 N N . TRP A 1 169 ? 48.908 2.100 -63.740 1.00 75.69 169 TRP A N 1
ATOM 1361 C CA . TRP A 1 169 ? 48.028 1.083 -64.308 1.00 75.69 169 TRP A CA 1
ATOM 1362 C C . TRP A 1 169 ? 47.779 1.415 -65.776 1.00 75.69 169 TRP A C 1
ATOM 1364 O O . TRP A 1 169 ? 47.209 2.457 -66.109 1.00 75.69 169 TRP A O 1
ATOM 1374 N N . LYS A 1 170 ? 48.234 0.526 -66.662 1.00 72.44 170 LYS A N 1
ATOM 1375 C CA . LYS A 1 170 ? 47.866 0.558 -68.077 1.00 72.44 170 LYS A CA 1
ATOM 1376 C C . LYS A 1 170 ? 46.550 -0.195 -68.224 1.00 72.44 170 LYS A C 1
ATOM 1378 O O . LYS A 1 170 ? 46.513 -1.401 -67.990 1.00 72.44 170 LYS A O 1
ATOM 1383 N N . VAL A 1 171 ? 45.484 0.512 -68.584 1.00 65.25 171 VAL A N 1
ATOM 1384 C CA . VAL A 1 171 ? 44.183 -0.110 -68.838 1.00 65.25 171 VAL A CA 1
ATOM 1385 C C . VAL A 1 171 ? 44.145 -0.492 -70.315 1.00 65.25 171 VAL A C 1
ATOM 1387 O O . VAL A 1 171 ? 44.059 0.371 -71.187 1.00 65.25 171 VAL A O 1
ATOM 1390 N N . GLU A 1 172 ? 44.296 -1.783 -70.610 1.00 62.44 172 GLU A N 1
ATOM 1391 C CA . GLU A 1 172 ? 44.029 -2.303 -71.954 1.00 62.44 172 GLU A CA 1
ATOM 1392 C C . GLU A 1 172 ? 42.514 -2.352 -72.204 1.00 62.44 172 GLU A C 1
ATOM 1394 O O . GLU A 1 172 ? 41.754 -2.623 -71.269 1.00 62.44 172 GLU A O 1
ATOM 1399 N N . PRO A 1 173 ? 42.052 -2.091 -73.442 1.00 63.38 173 PRO A N 1
ATOM 1400 C CA . PRO A 1 173 ? 40.636 -2.169 -73.774 1.00 63.38 173 PRO A CA 1
ATOM 1401 C C . PRO A 1 173 ? 40.090 -3.576 -73.474 1.00 63.38 173 PRO A C 1
ATOM 1403 O O . PRO A 1 173 ? 40.799 -4.568 -73.684 1.00 63.38 173 PRO A O 1
ATOM 1406 N N . PRO A 1 174 ? 38.844 -3.690 -72.980 1.00 52.28 174 PRO A N 1
ATOM 1407 C CA . PRO A 1 174 ? 38.272 -4.968 -72.581 1.00 52.28 174 PRO A CA 1
ATOM 1408 C C . PRO A 1 174 ? 38.206 -5.923 -73.779 1.00 52.28 174 PRO A C 1
ATOM 1410 O O . PRO A 1 174 ? 37.435 -5.722 -74.715 1.00 52.28 174 PRO A O 1
ATOM 1413 N N . LYS A 1 175 ? 39.009 -6.995 -73.747 1.00 61.06 175 LYS A N 1
ATOM 1414 C CA . LYS A 1 175 ? 38.802 -8.159 -74.618 1.00 61.06 175 LYS A CA 1
ATOM 1415 C C . LYS A 1 175 ? 37.505 -8.843 -74.181 1.00 61.06 175 LYS A C 1
ATOM 1417 O O . LYS A 1 175 ? 37.323 -9.111 -72.995 1.00 61.06 175 LYS A O 1
ATOM 1422 N N . VAL A 1 176 ? 36.618 -9.095 -75.145 1.00 50.66 176 VAL A N 1
ATOM 1423 C CA . VAL A 1 176 ? 35.304 -9.742 -74.979 1.00 50.66 176 VAL A CA 1
ATOM 1424 C C . VAL A 1 176 ? 35.405 -10.942 -74.015 1.00 50.66 176 VAL A C 1
ATOM 1426 O O . VAL A 1 176 ? 36.228 -11.831 -74.250 1.00 50.66 176 VAL A O 1
ATOM 1429 N N . PRO A 1 177 ? 34.628 -10.986 -72.916 1.00 50.62 177 PRO A N 1
ATOM 1430 C CA . PRO A 1 177 ? 34.837 -11.973 -71.865 1.00 50.62 177 PRO A CA 1
ATOM 1431 C C . PRO A 1 177 ? 34.321 -13.360 -72.258 1.00 50.62 177 PRO A C 1
ATOM 1433 O O . PRO A 1 177 ? 33.140 -13.562 -72.527 1.00 50.62 177 PRO A O 1
ATOM 1436 N N . THR A 1 178 ? 35.222 -14.339 -72.202 1.00 51.44 178 THR A N 1
ATOM 1437 C CA . THR A 1 178 ? 34.888 -15.761 -72.079 1.00 51.44 178 THR A CA 1
ATOM 1438 C C . THR A 1 178 ? 34.719 -16.064 -70.584 1.00 51.44 178 THR A C 1
ATOM 1440 O O . THR A 1 178 ? 35.696 -16.000 -69.849 1.00 51.44 178 THR A O 1
ATOM 1443 N N . ASN A 1 179 ? 33.472 -16.307 -70.159 1.00 50.56 179 ASN A N 1
ATOM 1444 C CA . ASN A 1 179 ? 32.957 -16.840 -68.880 1.00 50.56 179 ASN A CA 1
ATOM 1445 C C . ASN A 1 179 ? 33.709 -16.563 -67.550 1.00 50.56 179 ASN A C 1
ATOM 1447 O O . ASN A 1 179 ? 34.843 -17.006 -67.363 1.00 50.56 179 ASN A O 1
ATOM 1451 N N . PRO A 1 180 ? 33.045 -15.973 -66.531 1.00 52.38 180 PRO A N 1
ATOM 1452 C CA . PRO A 1 180 ? 33.661 -15.761 -65.225 1.00 52.38 180 PRO A CA 1
ATOM 1453 C C . PRO A 1 180 ? 33.684 -17.041 -64.371 1.00 52.38 180 PRO A C 1
ATOM 1455 O O . PRO A 1 180 ? 32.651 -17.612 -64.024 1.00 52.38 180 PRO A O 1
ATOM 1458 N N . ILE A 1 181 ? 34.888 -17.453 -63.967 1.00 54.09 181 ILE A N 1
ATOM 1459 C CA . ILE A 1 181 ? 35.123 -18.438 -62.904 1.00 54.09 181 ILE A CA 1
ATOM 1460 C C . ILE A 1 181 ? 34.982 -17.722 -61.554 1.00 54.09 181 ILE A C 1
ATOM 1462 O O . ILE A 1 181 ? 35.829 -16.911 -61.175 1.00 54.09 181 ILE A O 1
ATOM 1466 N N . PHE A 1 182 ? 33.917 -18.041 -60.816 1.00 46.28 182 PHE A N 1
ATOM 1467 C CA . PHE A 1 182 ? 33.707 -17.605 -59.433 1.00 46.28 182 PHE A CA 1
ATOM 1468 C C . PHE A 1 182 ? 34.800 -18.179 -58.515 1.00 46.28 182 PHE A C 1
ATOM 1470 O O . PHE A 1 182 ? 34.785 -19.363 -58.172 1.00 46.28 182 PHE A O 1
ATOM 1477 N N . LYS A 1 183 ? 35.746 -17.340 -58.077 1.00 56.31 183 LYS A N 1
ATOM 1478 C CA . LYS A 1 183 ? 36.648 -17.657 -56.959 1.00 56.31 183 LYS A CA 1
ATOM 1479 C C . LYS A 1 183 ? 36.036 -17.159 -55.650 1.00 56.31 183 LYS A C 1
ATOM 1481 O O . LYS A 1 183 ? 35.725 -15.983 -55.509 1.00 56.31 183 LYS A O 1
ATOM 1486 N N . LYS A 1 184 ? 35.870 -18.096 -54.714 1.00 54.34 184 LYS A N 1
ATOM 1487 C CA . LYS A 1 184 ? 35.354 -17.901 -53.353 1.00 54.34 184 LYS A CA 1
ATOM 1488 C C . LYS A 1 184 ? 36.226 -16.929 -52.549 1.00 54.34 184 LYS A C 1
ATOM 1490 O O . LYS A 1 184 ? 37.446 -17.077 -52.512 1.00 54.34 184 LYS A O 1
ATOM 1495 N N . GLU A 1 185 ? 35.568 -15.993 -51.873 1.00 51.62 185 GLU A N 1
ATOM 1496 C CA . GLU A 1 185 ? 36.150 -15.056 -50.909 1.00 51.62 185 GLU A CA 1
ATOM 1497 C C . GLU A 1 185 ? 36.709 -15.758 -49.655 1.00 51.62 185 GLU A C 1
ATOM 1499 O O . GLU A 1 185 ? 36.104 -16.713 -49.152 1.00 51.62 185 GLU A O 1
ATOM 1504 N N . PRO A 1 186 ? 37.832 -15.275 -49.093 1.00 54.22 186 PRO A N 1
ATOM 1505 C CA . PRO A 1 186 ? 38.327 -15.725 -47.802 1.00 54.22 186 PRO A CA 1
ATOM 1506 C C . PRO A 1 186 ? 37.593 -15.015 -46.654 1.00 54.22 186 PRO A C 1
ATOM 1508 O O . PRO A 1 186 ? 37.583 -13.790 -46.556 1.00 54.22 186 PRO A O 1
ATOM 1511 N N . LYS A 1 187 ? 37.030 -15.817 -45.742 1.00 52.44 187 LYS A N 1
ATOM 1512 C CA . LYS A 1 187 ? 36.453 -15.395 -44.456 1.00 52.44 187 LYS A CA 1
ATOM 1513 C C . LYS A 1 187 ? 37.492 -14.629 -43.619 1.00 52.44 187 LYS A C 1
ATOM 1515 O O . LYS A 1 187 ? 38.339 -15.234 -42.961 1.00 52.44 187 LYS A O 1
ATOM 1520 N N . GLY A 1 188 ? 37.430 -13.301 -43.658 1.00 52.62 188 GLY A N 1
ATOM 1521 C CA . GLY A 1 188 ? 38.189 -12.408 -42.787 1.00 52.62 188 GLY A CA 1
ATOM 1522 C C . GLY A 1 188 ? 37.555 -12.347 -41.400 1.00 52.62 188 GLY A C 1
ATOM 1523 O O . GLY A 1 188 ? 36.368 -12.085 -41.265 1.00 52.62 188 GLY A O 1
ATOM 1524 N N . LYS A 1 189 ? 38.357 -12.632 -40.375 1.00 53.12 189 LYS A N 1
ATOM 1525 C CA . LYS A 1 189 ? 37.970 -12.652 -38.962 1.00 53.12 189 LYS A CA 1
ATOM 1526 C C . LYS A 1 189 ? 37.642 -11.228 -38.500 1.00 53.12 189 LYS A C 1
ATOM 1528 O O . LYS A 1 189 ? 38.556 -10.413 -38.362 1.00 53.12 189 LYS A O 1
ATOM 1533 N N . GLU A 1 190 ? 36.365 -10.944 -38.262 1.00 47.66 190 GLU A N 1
ATOM 1534 C CA . GLU A 1 190 ? 35.937 -9.748 -37.539 1.00 47.66 190 GLU A CA 1
ATOM 1535 C C . GLU A 1 190 ? 36.571 -9.772 -36.146 1.00 47.66 190 GLU A C 1
ATOM 1537 O O . GLU A 1 190 ? 36.419 -10.718 -35.370 1.00 47.66 190 GLU A O 1
ATOM 1542 N N . LYS A 1 191 ? 37.383 -8.753 -35.864 1.00 53.81 191 LYS A N 1
ATOM 1543 C CA . LYS A 1 191 ? 37.974 -8.558 -34.548 1.00 53.81 191 LYS A CA 1
ATOM 1544 C C . LYS A 1 191 ? 36.855 -8.108 -33.620 1.00 53.81 191 LYS A C 1
ATOM 1546 O O . LYS A 1 191 ? 36.294 -7.037 -33.835 1.00 53.81 191 LYS A O 1
ATOM 1551 N N . LEU A 1 192 ? 36.578 -8.938 -32.613 1.00 52.16 192 LEU A N 1
ATOM 1552 C CA . LEU A 1 192 ? 35.761 -8.603 -31.454 1.00 52.16 192 LEU A CA 1
ATOM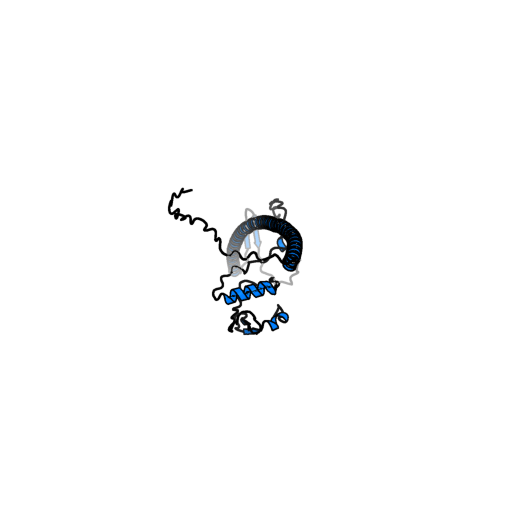 1553 C C . LEU A 1 192 ? 36.107 -7.189 -30.979 1.00 52.16 192 LEU A C 1
ATOM 1555 O O . LEU A 1 192 ? 37.241 -6.914 -30.572 1.00 52.16 192 LEU A O 1
ATOM 1559 N N . ILE A 1 193 ? 35.114 -6.309 -31.043 1.00 54.50 193 ILE A N 1
ATOM 1560 C CA . ILE A 1 193 ? 35.079 -5.083 -30.260 1.00 54.50 193 ILE A CA 1
ATOM 1561 C C . ILE A 1 193 ? 35.144 -5.549 -28.807 1.00 54.50 193 ILE A C 1
ATOM 1563 O O . ILE A 1 193 ? 34.289 -6.305 -28.353 1.00 54.50 193 ILE A O 1
ATOM 1567 N N . LYS A 1 194 ? 36.225 -5.190 -28.115 1.00 52.50 194 LYS A N 1
ATOM 1568 C CA . LYS A 1 194 ? 36.328 -5.384 -26.673 1.00 52.50 194 LYS A CA 1
ATOM 1569 C C . LYS A 1 194 ? 35.344 -4.402 -26.053 1.00 52.50 194 LYS A C 1
ATOM 1571 O O . LYS A 1 194 ? 35.631 -3.210 -26.017 1.00 52.50 194 LYS A O 1
ATOM 1576 N N . GLU A 1 195 ? 34.175 -4.897 -25.671 1.00 55.72 195 GLU A N 1
ATOM 1577 C CA . GLU A 1 195 ? 33.295 -4.188 -24.751 1.00 55.72 195 GLU A CA 1
ATOM 1578 C C . GLU A 1 195 ? 34.103 -3.932 -23.478 1.00 55.72 195 GLU A C 1
ATOM 1580 O O . GLU A 1 195 ? 34.616 -4.859 -22.847 1.00 55.72 195 GLU A O 1
ATOM 1585 N N . GLU A 1 196 ? 34.331 -2.656 -23.181 1.00 53.34 196 GLU A N 1
ATOM 1586 C CA . GLU A 1 196 ? 34.898 -2.252 -21.903 1.00 53.34 196 GLU A CA 1
ATOM 1587 C C . GLU A 1 196 ? 33.918 -2.677 -20.799 1.00 53.34 196 GLU A C 1
ATOM 1589 O O . GLU A 1 196 ? 32.711 -2.468 -20.954 1.00 53.34 196 GLU A O 1
ATOM 1594 N N . PRO A 1 197 ? 34.404 -3.292 -19.707 1.00 52.75 197 PRO A N 1
ATOM 1595 C CA . PRO A 1 197 ? 33.552 -3.677 -18.597 1.00 52.75 197 PRO A CA 1
ATOM 1596 C C . PRO A 1 197 ? 33.028 -2.392 -17.960 1.00 52.75 197 PRO A C 1
ATOM 1598 O O . PRO A 1 197 ? 33.789 -1.622 -17.373 1.00 52.75 197 PRO A O 1
ATOM 1601 N N . ILE A 1 198 ? 31.731 -2.134 -18.117 1.00 51.03 198 ILE A N 1
ATOM 1602 C CA . ILE A 1 198 ? 31.047 -1.105 -17.343 1.00 51.03 198 ILE A CA 1
ATOM 1603 C C . ILE A 1 198 ? 30.958 -1.667 -15.927 1.00 51.03 198 ILE A C 1
ATOM 1605 O O . ILE A 1 198 ? 30.081 -2.466 -15.614 1.00 51.03 198 ILE A O 1
ATOM 1609 N N . ILE A 1 199 ? 31.959 -1.311 -15.128 1.00 56.75 199 ILE A N 1
ATOM 1610 C CA . ILE A 1 199 ? 31.956 -1.450 -13.680 1.00 56.75 199 ILE A CA 1
ATOM 1611 C C . ILE A 1 199 ? 30.814 -0.574 -13.176 1.00 56.75 199 ILE A C 1
ATOM 1613 O O . ILE A 1 199 ? 30.897 0.642 -13.306 1.00 56.75 199 ILE A O 1
ATOM 1617 N N . ASP A 1 200 ? 29.788 -1.208 -12.628 1.00 50.41 200 ASP A N 1
ATOM 1618 C CA . ASP A 1 200 ? 28.980 -0.682 -11.531 1.00 50.41 200 ASP A CA 1
ATOM 1619 C C . ASP A 1 200 ? 28.705 -1.897 -10.620 1.00 50.41 200 ASP A C 1
ATOM 1621 O O . ASP A 1 200 ? 27.616 -2.470 -10.617 1.00 50.41 200 ASP A O 1
ATOM 1625 N N . ASP A 1 201 ? 29.764 -2.341 -9.925 1.00 50.81 201 ASP A N 1
ATOM 1626 C CA . ASP A 1 201 ? 29.725 -3.270 -8.780 1.00 50.81 201 ASP A CA 1
ATOM 1627 C C . ASP A 1 201 ? 29.074 -2.562 -7.576 1.00 50.81 201 ASP A C 1
ATOM 1629 O O . ASP A 1 201 ? 29.707 -2.319 -6.551 1.00 50.81 201 ASP A O 1
ATOM 1633 N N . ASP A 1 202 ? 27.802 -2.203 -7.706 1.00 57.41 202 ASP A N 1
ATOM 1634 C CA . ASP A 1 202 ? 26.947 -1.994 -6.546 1.00 57.41 202 ASP A CA 1
ATOM 1635 C C . ASP A 1 202 ? 26.038 -3.222 -6.479 1.00 57.41 202 ASP A C 1
ATOM 1637 O O . ASP A 1 202 ? 25.001 -3.285 -7.146 1.00 57.41 202 ASP A O 1
ATOM 1641 N N . GLU A 1 203 ? 26.481 -4.231 -5.719 1.00 60.28 203 GLU A N 1
ATOM 1642 C CA . GLU A 1 203 ? 25.678 -5.368 -5.254 1.00 60.28 203 GLU A CA 1
ATOM 1643 C C . GLU A 1 203 ? 24.519 -4.842 -4.378 1.00 60.28 203 GLU A C 1
ATOM 1645 O O . GLU A 1 203 ? 24.476 -5.020 -3.163 1.00 60.28 203 GLU A O 1
ATOM 1650 N N . ASP A 1 204 ? 23.575 -4.129 -4.993 1.00 59.03 204 ASP A N 1
ATOM 1651 C CA . ASP A 1 204 ? 22.286 -3.788 -4.411 1.00 59.03 204 ASP A CA 1
ATOM 1652 C C . ASP A 1 204 ? 21.491 -5.097 -4.351 1.00 59.03 204 ASP A C 1
ATOM 1654 O O . ASP A 1 204 ? 20.910 -5.521 -5.351 1.00 59.03 204 ASP A O 1
ATOM 1658 N N . GLU A 1 205 ? 21.514 -5.741 -3.183 1.00 66.50 205 GLU A N 1
ATOM 1659 C CA . GLU A 1 205 ? 20.736 -6.926 -2.818 1.00 66.50 205 GLU A CA 1
ATOM 1660 C C . GLU A 1 205 ? 19.305 -6.790 -3.372 1.00 66.50 205 GLU A C 1
ATOM 1662 O O . GLU A 1 205 ? 18.490 -5.989 -2.901 1.00 66.50 205 GLU A O 1
ATOM 1667 N N . GLU A 1 206 ? 19.049 -7.487 -4.482 1.00 63.03 206 GLU A N 1
ATOM 1668 C CA . GLU A 1 206 ? 17.834 -7.334 -5.269 1.00 63.03 206 GLU A CA 1
ATOM 1669 C C . GLU A 1 206 ? 16.676 -7.884 -4.423 1.00 63.03 206 GLU A C 1
ATOM 1671 O O . GLU A 1 206 ? 16.697 -9.066 -4.070 1.00 63.03 206 GLU A O 1
ATOM 1676 N N . PRO A 1 207 ? 15.689 -7.059 -4.022 1.00 59.00 207 PRO A N 1
ATOM 1677 C CA . PRO A 1 207 ? 14.597 -7.544 -3.195 1.00 59.00 207 PRO A CA 1
ATOM 1678 C C . PRO A 1 207 ? 13.850 -8.626 -3.972 1.00 59.00 207 PRO A C 1
ATOM 1680 O O . PRO A 1 207 ? 13.412 -8.386 -5.099 1.00 59.00 207 PRO A O 1
ATOM 1683 N N . ASP A 1 208 ? 13.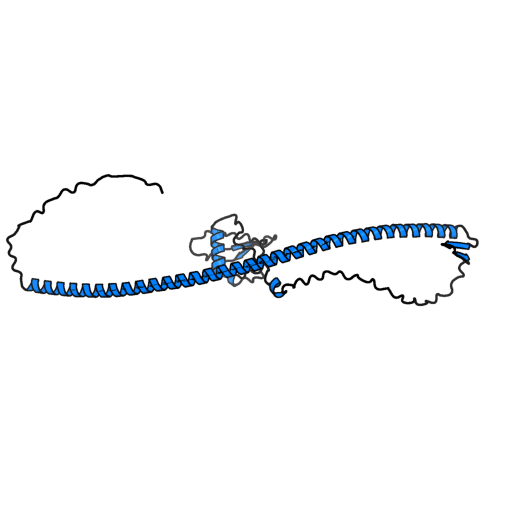754 -9.801 -3.349 1.00 62.84 208 ASP A N 1
ATOM 1684 C CA . ASP A 1 208 ? 13.024 -10.989 -3.785 1.00 62.84 208 ASP A CA 1
ATOM 1685 C C . ASP A 1 208 ? 11.825 -10.636 -4.696 1.00 62.84 208 ASP A C 1
ATOM 1687 O O . ASP A 1 208 ? 10.877 -9.957 -4.287 1.00 62.84 208 ASP A O 1
ATOM 1691 N N . GLU A 1 209 ? 11.850 -11.111 -5.950 1.00 58.94 209 GLU A N 1
ATOM 1692 C CA . GLU A 1 209 ? 10.758 -10.949 -6.924 1.00 58.94 209 GLU A CA 1
ATOM 1693 C C . GLU A 1 209 ? 9.377 -11.387 -6.384 1.00 58.94 209 GLU A C 1
ATOM 1695 O O . GLU A 1 209 ? 8.340 -10.956 -6.908 1.00 58.94 209 GLU A O 1
ATOM 1700 N N . ALA A 1 210 ? 9.332 -12.240 -5.356 1.00 57.56 210 ALA A N 1
ATOM 1701 C CA . ALA A 1 210 ? 8.115 -12.676 -4.684 1.00 57.56 210 ALA A CA 1
ATOM 1702 C C . ALA A 1 210 ? 7.487 -11.589 -3.787 1.00 57.56 210 ALA A C 1
ATOM 1704 O O . ALA A 1 210 ? 6.260 -11.577 -3.657 1.00 57.56 210 ALA A O 1
ATOM 1705 N N . GLU A 1 211 ? 8.249 -10.627 -3.248 1.00 55.44 211 GLU A N 1
ATOM 1706 C CA . GLU A 1 211 ? 7.691 -9.494 -2.483 1.00 55.44 211 GLU A CA 1
ATOM 1707 C C . GLU A 1 211 ? 7.076 -8.424 -3.402 1.00 55.44 211 GLU A C 1
ATOM 1709 O O . GLU A 1 211 ? 6.000 -7.884 -3.123 1.00 55.44 211 GLU A O 1
ATOM 1714 N N . LEU A 1 212 ? 7.693 -8.173 -4.561 1.00 50.62 212 LEU A N 1
ATOM 1715 C CA . LEU A 1 212 ? 7.244 -7.167 -5.535 1.00 50.62 212 LEU A CA 1
ATOM 1716 C C . LEU A 1 212 ? 5.931 -7.532 -6.249 1.00 50.62 212 LEU A C 1
ATOM 1718 O O . LEU A 1 212 ? 5.182 -6.644 -6.664 1.00 50.62 212 LEU A O 1
ATOM 1722 N N . LYS A 1 213 ? 5.594 -8.824 -6.365 1.00 47.94 213 LYS A N 1
ATOM 1723 C CA . LYS A 1 213 ? 4.336 -9.276 -6.992 1.00 47.94 213 LYS A CA 1
ATOM 1724 C C . LYS A 1 213 ? 3.100 -9.113 -6.099 1.00 47.94 213 LYS A C 1
ATOM 1726 O O . LYS A 1 213 ? 1.987 -9.273 -6.599 1.00 47.94 213 LYS A O 1
ATOM 1731 N N . ARG A 1 214 ? 3.249 -8.743 -4.818 1.00 43.00 214 ARG A N 1
ATOM 1732 C CA . ARG A 1 214 ? 2.115 -8.604 -3.882 1.00 43.00 214 ARG A CA 1
ATOM 1733 C C . ARG A 1 214 ? 1.420 -7.237 -3.908 1.00 43.00 214 ARG A C 1
ATOM 1735 O O . ARG A 1 214 ? 0.351 -7.097 -3.321 1.00 43.00 214 ARG A O 1
ATOM 1742 N N . PHE A 1 215 ? 1.959 -6.249 -4.625 1.00 38.47 215 PHE A N 1
ATOM 1743 C CA . PHE A 1 215 ? 1.388 -4.900 -4.686 1.00 38.47 215 PHE A CA 1
ATOM 1744 C C . PHE A 1 215 ? 0.897 -4.540 -6.092 1.00 38.47 215 PHE A C 1
ATOM 1746 O O . PHE A 1 215 ? 1.541 -3.817 -6.851 1.00 38.47 215 PHE A O 1
ATOM 1753 N N . ARG A 1 216 ? -0.312 -5.000 -6.435 1.00 39.44 216 ARG A N 1
ATOM 1754 C CA . ARG A 1 216 ? -1.139 -4.346 -7.456 1.00 39.44 216 ARG A CA 1
ATOM 1755 C C . ARG A 1 216 ? -2.547 -4.095 -6.926 1.00 39.44 216 ARG A C 1
ATOM 1757 O O . ARG A 1 216 ? -3.253 -5.018 -6.555 1.00 39.44 216 ARG A O 1
ATOM 1764 N N . ALA A 1 217 ? -2.915 -2.817 -7.018 1.00 35.66 217 ALA A N 1
ATOM 1765 C CA . ALA A 1 217 ? -4.262 -2.252 -7.030 1.00 35.66 217 ALA A CA 1
ATOM 1766 C C . ALA A 1 217 ? -5.054 -2.235 -5.711 1.00 35.66 217 ALA A C 1
ATOM 1768 O O . ALA A 1 217 ? -5.924 -3.064 -5.506 1.00 35.66 217 ALA A O 1
ATOM 1769 N N . PHE A 1 218 ? -4.903 -1.157 -4.930 1.00 33.88 218 PHE A N 1
ATOM 1770 C CA . PHE A 1 218 ? -6.017 -0.615 -4.141 1.00 33.88 218 PHE A CA 1
ATOM 1771 C C . PHE A 1 218 ? -5.967 0.916 -4.093 1.00 33.88 218 PHE A C 1
ATOM 1773 O O . PHE A 1 218 ? -5.333 1.515 -3.232 1.00 33.88 218 PHE A O 1
ATOM 1780 N N . VAL A 1 219 ? -6.709 1.568 -4.990 1.00 40.00 219 VAL A N 1
ATOM 1781 C CA . VAL A 1 219 ? -7.239 2.905 -4.694 1.00 40.00 219 VAL A CA 1
ATOM 1782 C C . VAL A 1 219 ? -8.555 2.676 -3.960 1.00 40.00 219 VAL A C 1
ATOM 1784 O O . VAL A 1 219 ? -9.506 2.147 -4.535 1.00 40.00 219 VAL A O 1
ATOM 1787 N N . LYS A 1 220 ? -8.603 3.032 -2.672 1.00 45.72 220 LYS A N 1
ATOM 1788 C CA . LYS A 1 220 ? -9.821 2.999 -1.850 1.00 45.72 220 LYS A CA 1
ATOM 1789 C C . LYS A 1 220 ? -10.936 3.785 -2.554 1.00 45.72 220 LYS A C 1
ATOM 1791 O O . LYS A 1 220 ? -10.931 5.013 -2.563 1.00 45.72 220 LYS A O 1
ATOM 1796 N N . VAL A 1 221 ? -11.930 3.067 -3.082 1.00 42.91 221 VAL A N 1
ATOM 1797 C CA . VAL A 1 221 ? -13.160 3.609 -3.704 1.00 42.91 221 VAL A CA 1
ATOM 1798 C C . VAL A 1 221 ? -13.966 4.495 -2.736 1.00 42.91 221 VAL A C 1
ATOM 1800 O O . VAL A 1 221 ? -14.795 5.293 -3.161 1.00 42.91 221 VAL A O 1
ATOM 1803 N N . VAL A 1 222 ? -13.675 4.420 -1.435 1.00 44.34 222 VAL A N 1
ATOM 1804 C CA . VAL A 1 222 ? -14.379 5.132 -0.357 1.00 44.34 222 VAL A CA 1
ATOM 1805 C C . VAL A 1 222 ? -14.282 6.665 -0.467 1.00 44.34 222 VAL A C 1
ATOM 1807 O O . VAL A 1 222 ? -15.150 7.355 0.055 1.00 44.34 222 VAL A O 1
ATOM 1810 N N . ASN A 1 223 ? -13.291 7.209 -1.188 1.00 46.34 223 ASN A N 1
ATOM 1811 C CA . ASN A 1 223 ? -13.053 8.660 -1.263 1.00 46.34 223 ASN A CA 1
ATOM 1812 C C . ASN A 1 223 ? -13.475 9.318 -2.591 1.00 46.34 223 ASN A C 1
ATOM 1814 O O . ASN A 1 223 ? -13.150 10.482 -2.826 1.00 46.34 223 ASN A O 1
ATOM 1818 N N . ALA A 1 224 ? -14.178 8.614 -3.485 1.00 47.03 224 ALA A N 1
ATOM 1819 C CA . ALA A 1 224 ? -14.673 9.239 -4.710 1.00 47.03 224 ALA A CA 1
ATOM 1820 C C . ALA A 1 224 ? -15.834 10.205 -4.384 1.00 47.03 224 ALA A C 1
ATOM 1822 O O . ALA A 1 224 ? -16.811 9.779 -3.770 1.00 47.03 224 ALA A O 1
ATOM 1823 N N . PRO A 1 225 ? -15.791 11.484 -4.806 1.00 46.81 225 PRO A N 1
ATOM 1824 C CA . PRO A 1 225 ? -16.904 12.401 -4.589 1.00 46.81 225 PRO A CA 1
ATOM 1825 C C . PRO A 1 225 ? -18.120 11.929 -5.401 1.00 46.81 225 PRO A C 1
ATOM 1827 O O . PRO A 1 225 ? -18.090 11.893 -6.636 1.00 46.81 225 PRO A O 1
ATOM 1830 N N . PHE A 1 226 ? -19.180 11.524 -4.700 1.00 53.25 226 PHE A N 1
ATOM 1831 C CA . PHE A 1 226 ? -20.482 11.212 -5.285 1.00 53.25 226 PHE A CA 1
ATOM 1832 C C . PHE A 1 226 ? -21.284 12.507 -5.383 1.00 53.25 226 PHE A C 1
ATOM 1834 O O . PHE A 1 226 ? -21.530 13.173 -4.382 1.00 53.25 226 PHE A O 1
ATOM 1841 N N . THR A 1 227 ? -21.677 12.895 -6.594 1.00 47.78 227 THR A N 1
ATOM 1842 C CA . THR A 1 227 ? -22.266 14.216 -6.846 1.00 47.78 227 THR A CA 1
ATOM 1843 C C . THR A 1 227 ? -23.774 14.295 -6.626 1.00 47.78 227 THR A C 1
ATOM 1845 O O . THR A 1 227 ? -24.320 15.376 -6.815 1.00 47.78 227 THR A O 1
ATOM 1848 N N . LYS A 1 228 ? -24.479 13.229 -6.211 1.00 54.03 228 LYS A N 1
ATOM 1849 C CA . LYS A 1 228 ? -25.933 13.302 -5.973 1.00 54.03 228 LYS A CA 1
ATOM 1850 C C . LYS A 1 228 ? -26.479 12.195 -5.058 1.00 54.03 228 LYS A C 1
ATOM 1852 O O . LYS A 1 228 ? -26.264 11.013 -5.313 1.00 54.03 228 LYS A O 1
ATOM 1857 N N . SER A 1 229 ? -27.292 12.644 -4.094 1.00 62.16 229 SER A N 1
ATOM 1858 C CA . SER A 1 229 ? -28.266 11.912 -3.263 1.00 62.16 229 SER A CA 1
ATOM 1859 C C . SER A 1 229 ? -27.719 10.929 -2.214 1.00 62.16 229 SER A C 1
ATOM 1861 O O . SER A 1 229 ? -27.121 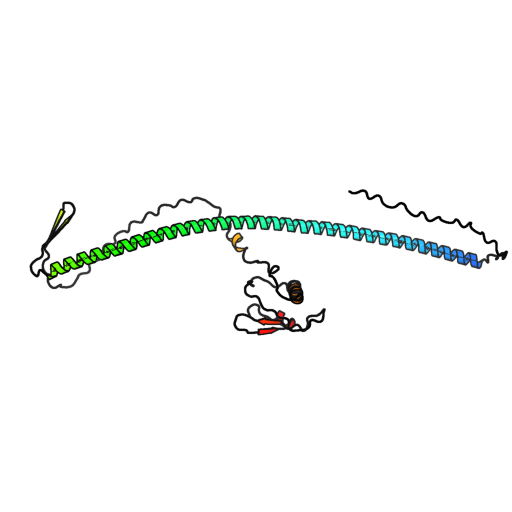9.907 -2.543 1.00 62.16 229 SER A O 1
ATOM 1863 N N . GLY A 1 230 ? -28.031 11.185 -0.934 1.00 67.62 230 GLY A N 1
ATOM 1864 C CA . GLY A 1 230 ? -27.710 10.304 0.202 1.00 67.62 230 GLY A CA 1
ATOM 1865 C C . GLY A 1 230 ? -28.284 8.882 0.094 1.00 67.62 230 GLY A C 1
ATOM 1866 O O . GLY A 1 230 ? -27.739 7.958 0.696 1.00 67.62 230 GLY A O 1
ATOM 1867 N N . ALA A 1 231 ? -29.308 8.667 -0.741 1.00 63.06 231 ALA A N 1
ATOM 1868 C CA . ALA A 1 231 ? -29.839 7.333 -1.027 1.00 63.06 231 ALA A CA 1
ATOM 1869 C C . ALA A 1 231 ? -28.811 6.431 -1.738 1.00 63.06 231 ALA A C 1
ATOM 1871 O O . ALA A 1 231 ? -28.713 5.243 -1.430 1.00 63.06 231 ALA A O 1
ATOM 1872 N N . ASN A 1 232 ? -27.984 7.001 -2.622 1.00 66.00 232 ASN A N 1
ATOM 1873 C CA . ASN A 1 232 ? -26.948 6.250 -3.332 1.00 66.00 232 ASN A CA 1
ATOM 1874 C C . ASN A 1 232 ? -25.841 5.788 -2.376 1.00 66.00 232 ASN A C 1
ATOM 1876 O O . ASN A 1 232 ? -25.335 4.679 -2.511 1.00 66.00 232 ASN A O 1
ATOM 1880 N N . GLN A 1 233 ? -25.506 6.599 -1.367 1.00 71.69 233 GLN A N 1
ATOM 1881 C CA . GLN A 1 233 ? -24.476 6.265 -0.382 1.00 71.69 233 GLN A CA 1
ATOM 1882 C C . GLN A 1 233 ? -24.939 5.168 0.587 1.00 71.69 233 GLN A C 1
ATOM 1884 O O . GLN A 1 233 ? -24.166 4.260 0.899 1.00 71.69 233 GLN A O 1
ATOM 1889 N N . LEU A 1 234 ? -26.206 5.206 1.017 1.00 71.12 234 LEU A N 1
ATOM 1890 C CA . LEU A 1 234 ? -26.809 4.158 1.848 1.00 71.12 234 LEU A CA 1
ATOM 1891 C C . LEU A 1 234 ? -26.886 2.820 1.107 1.00 71.12 234 LEU A C 1
ATOM 1893 O O . LEU A 1 234 ? -26.496 1.794 1.661 1.00 71.12 234 LEU A O 1
ATOM 1897 N N . LEU A 1 235 ? -27.307 2.834 -0.160 1.00 73.19 235 LEU A N 1
ATOM 1898 C CA . LEU A 1 235 ? -27.369 1.638 -0.999 1.00 73.19 235 LEU A CA 1
ATOM 1899 C C . LEU A 1 235 ? -25.974 1.033 -1.237 1.00 73.19 235 LEU A C 1
ATOM 1901 O O . LEU A 1 235 ? -25.792 -0.176 -1.096 1.00 73.19 235 LEU A O 1
ATOM 1905 N N . PHE A 1 236 ? -24.974 1.866 -1.541 1.00 69.12 236 PHE A N 1
ATOM 1906 C CA . PHE A 1 236 ? -23.599 1.402 -1.747 1.00 69.12 236 PHE A CA 1
ATOM 1907 C C . PHE A 1 236 ? -23.005 0.812 -0.461 1.00 69.12 236 PHE A C 1
ATOM 1909 O O . PHE A 1 236 ? -22.342 -0.224 -0.494 1.00 69.12 236 PHE A O 1
ATOM 1916 N N . SER A 1 237 ? -23.299 1.430 0.687 1.00 69.00 237 SER A N 1
ATOM 1917 C CA . SER A 1 237 ? -22.875 0.939 2.004 1.00 69.00 237 SER A CA 1
ATOM 1918 C C . SER A 1 237 ? -23.548 -0.389 2.362 1.00 69.00 237 SER A C 1
ATOM 1920 O O . SER A 1 237 ? -22.884 -1.296 2.860 1.00 69.00 237 SER A O 1
ATOM 1922 N N . PHE A 1 238 ? -24.844 -0.536 2.067 1.00 75.50 238 PHE A N 1
ATOM 1923 C CA . PHE A 1 238 ? -25.580 -1.789 2.241 1.00 75.50 238 PHE A CA 1
ATOM 1924 C C . PHE A 1 238 ? -24.985 -2.910 1.377 1.00 75.50 238 PHE A C 1
ATOM 1926 O O . PHE A 1 238 ? -24.691 -3.994 1.883 1.00 75.50 238 PHE A O 1
ATOM 1933 N N . TYR A 1 239 ? -24.720 -2.629 0.099 1.00 71.25 239 TYR A N 1
ATOM 1934 C CA . TYR A 1 239 ? -24.131 -3.592 -0.830 1.00 71.25 239 TYR A CA 1
ATOM 1935 C C . TYR A 1 239 ? -22.729 -4.042 -0.387 1.00 71.25 239 TYR A C 1
ATOM 1937 O O . TYR A 1 239 ? -22.460 -5.242 -0.309 1.00 71.25 239 TYR A O 1
ATOM 1945 N N . LEU A 1 240 ? -21.859 -3.097 -0.004 1.00 67.75 240 LEU A N 1
ATOM 1946 C CA . LEU A 1 240 ? -20.519 -3.389 0.522 1.00 67.75 240 LEU A CA 1
ATOM 1947 C C . LEU A 1 240 ? -20.560 -4.242 1.795 1.00 67.75 240 LEU A C 1
ATOM 1949 O O . LEU A 1 240 ? -19.749 -5.155 1.956 1.00 67.75 240 LEU A O 1
ATOM 1953 N N . LYS A 1 241 ? -21.507 -3.955 2.695 1.00 70.19 241 LYS A N 1
ATOM 1954 C CA . LYS A 1 241 ? -21.641 -4.647 3.981 1.00 70.19 241 LYS A CA 1
ATOM 1955 C C . LYS A 1 241 ? -22.094 -6.099 3.824 1.00 70.19 241 LYS A C 1
ATOM 1957 O O . LYS A 1 241 ? -21.617 -6.956 4.565 1.00 70.19 241 LYS A O 1
ATOM 1962 N N . HIS A 1 242 ? -23.004 -6.374 2.891 1.00 59.09 242 HIS A N 1
ATOM 1963 C CA . HIS A 1 242 ? -23.669 -7.676 2.808 1.00 59.09 242 HIS A CA 1
ATOM 1964 C C . HIS A 1 242 ? -23.117 -8.605 1.723 1.00 59.09 242 HIS A C 1
ATOM 1966 O O . HIS A 1 242 ? -23.110 -9.813 1.938 1.00 59.09 242 HIS A O 1
ATOM 1972 N N . MET A 1 243 ? -22.616 -8.080 0.600 1.00 61.81 243 MET A N 1
ATOM 1973 C CA . MET A 1 243 ? -22.235 -8.929 -0.539 1.00 61.81 243 MET A CA 1
ATOM 1974 C C . MET A 1 243 ? -20.753 -9.323 -0.573 1.00 61.81 243 MET A C 1
ATOM 1976 O O . MET A 1 243 ? -20.408 -10.235 -1.316 1.00 61.81 243 MET A O 1
ATOM 1980 N N . LYS A 1 244 ? -19.874 -8.669 0.211 1.00 57.84 244 LYS A N 1
ATOM 1981 C CA . LYS A 1 244 ? -18.407 -8.900 0.223 1.00 57.84 244 LYS A CA 1
ATOM 1982 C C . LYS A 1 244 ? -17.821 -9.245 -1.166 1.00 57.84 244 LYS A C 1
ATOM 1984 O O . LYS A 1 244 ? -17.145 -10.268 -1.304 1.00 57.84 244 LYS A O 1
ATOM 1989 N N . PRO A 1 245 ? -18.097 -8.465 -2.219 1.00 55.62 245 PRO A N 1
ATOM 1990 C CA . PRO A 1 245 ? -17.686 -8.880 -3.550 1.00 55.62 245 PRO A CA 1
ATOM 1991 C C . PRO A 1 245 ? -16.154 -8.814 -3.664 1.00 55.62 245 PRO A C 1
ATOM 1993 O O . PRO A 1 245 ? -15.495 -7.957 -3.069 1.00 55.62 245 PRO A O 1
ATOM 1996 N N . GLN A 1 246 ? -15.579 -9.757 -4.407 1.00 47.91 246 GLN A N 1
ATOM 1997 C CA . GLN A 1 246 ? -14.140 -9.832 -4.647 1.00 47.91 246 GLN A CA 1
ATOM 1998 C C . GLN A 1 246 ? -13.744 -8.733 -5.649 1.00 47.91 246 GLN A C 1
ATOM 2000 O O . GLN A 1 246 ? -13.885 -8.884 -6.859 1.00 47.91 246 GLN A O 1
ATOM 2005 N N . TYR A 1 247 ? -13.316 -7.576 -5.139 1.00 49.66 247 TYR A N 1
ATOM 2006 C CA . TYR A 1 247 ? -13.021 -6.366 -5.920 1.00 49.66 247 TYR A CA 1
ATOM 2007 C C . TYR A 1 247 ? -11.635 -6.370 -6.594 1.00 49.66 247 TYR A C 1
ATOM 2009 O O . TYR A 1 247 ? -10.916 -5.376 -6.528 1.00 49.66 247 TYR A O 1
ATOM 2017 N N . GLU A 1 248 ? -11.231 -7.448 -7.262 1.00 42.91 248 GLU A N 1
ATOM 2018 C CA . GLU A 1 248 ? -9.880 -7.504 -7.850 1.00 42.91 248 GLU A CA 1
ATOM 2019 C C . GLU A 1 248 ? -9.745 -6.826 -9.230 1.00 42.91 248 GLU A C 1
ATOM 2021 O O . GLU A 1 248 ? -8.629 -6.649 -9.709 1.00 42.91 248 GLU A O 1
ATOM 2026 N N . THR A 1 249 ? -10.827 -6.378 -9.888 1.00 41.50 249 THR A N 1
ATOM 2027 C CA . THR A 1 249 ? -10.734 -5.916 -11.298 1.00 41.50 249 THR A CA 1
ATOM 2028 C C . THR A 1 249 ? -11.445 -4.607 -11.659 1.00 41.50 249 THR A C 1
ATOM 2030 O O . THR A 1 249 ? -11.486 -4.235 -12.836 1.00 41.50 249 THR A O 1
ATOM 2033 N N . TRP A 1 250 ? -12.000 -3.854 -10.706 1.00 43.16 250 TRP A N 1
ATOM 2034 C CA . TRP A 1 250 ? -12.774 -2.650 -11.046 1.00 43.16 250 TRP A CA 1
ATOM 2035 C C . TRP A 1 250 ? -11.899 -1.390 -11.034 1.00 43.16 250 TRP A C 1
ATOM 2037 O O . TRP A 1 250 ? -11.479 -0.909 -9.985 1.00 43.16 250 TRP A O 1
ATOM 2047 N N . SER A 1 251 ? -11.625 -0.832 -12.218 1.00 42.16 251 SER A N 1
ATOM 2048 C CA . SER A 1 251 ? -10.912 0.441 -12.360 1.00 42.16 251 SER A CA 1
ATOM 2049 C C . SER A 1 251 ? -11.860 1.638 -12.215 1.00 42.16 251 SER A C 1
ATOM 2051 O O . SER A 1 251 ? -12.987 1.632 -12.709 1.00 42.16 251 SER A O 1
ATOM 2053 N N . VAL A 1 252 ? -11.366 2.714 -11.590 1.00 43.53 252 VAL A N 1
ATOM 2054 C CA . VAL A 1 252 ? -12.076 3.990 -11.336 1.00 43.53 252 VAL A CA 1
ATOM 2055 C C . VAL A 1 252 ? -12.688 4.618 -12.608 1.00 43.53 252 VAL A C 1
ATOM 2057 O O . VAL A 1 252 ? -13.607 5.428 -12.521 1.00 43.53 252 VAL A O 1
ATOM 2060 N N . HIS A 1 253 ? -12.223 4.216 -13.795 1.00 41.12 253 HIS A N 1
ATOM 2061 C CA . HIS A 1 253 ? -12.662 4.735 -15.095 1.00 41.12 253 HIS A CA 1
ATOM 2062 C C . HIS A 1 253 ? -13.938 4.068 -15.645 1.00 41.12 253 HIS A C 1
ATOM 2064 O O . HIS A 1 253 ? -14.496 4.550 -16.626 1.00 41.12 253 HIS A O 1
ATOM 2070 N N . LYS A 1 254 ? -14.444 3.002 -15.011 1.00 50.28 254 LYS A N 1
ATOM 2071 C CA . LYS A 1 254 ? -15.772 2.429 -15.291 1.00 50.28 254 LYS A CA 1
ATOM 2072 C C . LYS A 1 254 ? -16.766 2.886 -14.222 1.00 50.28 254 LYS A C 1
ATOM 2074 O O . LYS A 1 254 ? -17.301 2.076 -13.471 1.00 50.28 254 LYS A O 1
ATOM 2079 N N . LYS A 1 255 ? -16.993 4.197 -14.105 1.00 48.44 255 LYS A N 1
ATOM 2080 C CA . LYS A 1 255 ? -18.107 4.697 -13.289 1.00 48.44 255 LYS A CA 1
ATOM 2081 C C . LYS A 1 255 ? -19.416 4.304 -13.974 1.00 48.44 255 LYS A C 1
ATOM 2083 O O . LYS A 1 255 ? -19.766 4.854 -15.012 1.00 48.44 255 LYS A O 1
ATOM 2088 N N . LEU A 1 256 ? -20.091 3.314 -13.401 1.00 50.06 256 LEU A N 1
ATOM 2089 C CA . LEU A 1 256 ? -21.466 2.966 -13.724 1.00 50.06 256 LEU A CA 1
ATOM 2090 C C . LEU A 1 256 ? -22.367 4.088 -13.213 1.00 50.06 256 LEU A C 1
ATOM 2092 O O . LEU A 1 256 ? -22.358 4.388 -12.018 1.00 50.06 256 LEU A O 1
ATOM 2096 N N . ASP A 1 257 ? -23.134 4.701 -14.108 1.00 45.69 257 ASP A N 1
ATOM 2097 C CA . ASP A 1 257 ? -24.236 5.576 -13.716 1.00 45.69 257 ASP A CA 1
ATOM 2098 C C . ASP A 1 257 ? -25.361 4.666 -13.199 1.00 45.69 257 ASP A C 1
ATOM 2100 O O . ASP A 1 257 ? -26.190 4.168 -13.958 1.00 45.69 257 ASP A O 1
ATOM 2104 N N . VAL A 1 258 ? -25.311 4.334 -11.906 1.00 48.12 258 VAL A N 1
ATOM 2105 C CA . VAL A 1 258 ? -26.352 3.541 -11.246 1.00 48.12 258 VAL A CA 1
ATOM 2106 C C . VAL A 1 258 ? -27.449 4.505 -10.832 1.00 48.12 258 VAL A C 1
ATOM 2108 O O . VAL A 1 258 ? -27.328 5.204 -9.827 1.00 48.12 258 VAL A O 1
ATOM 2111 N N . ASN A 1 259 ? -28.508 4.564 -11.634 1.00 51.75 259 ASN A N 1
ATOM 2112 C CA . ASN A 1 259 ? -29.661 5.404 -11.348 1.00 51.75 259 ASN A CA 1
ATOM 2113 C C . ASN A 1 259 ? -30.800 4.532 -10.807 1.00 51.75 259 ASN A C 1
ATOM 2115 O O . ASN A 1 259 ? -31.240 3.591 -11.472 1.00 51.75 259 ASN A O 1
ATOM 2119 N N . VAL A 1 260 ? -31.253 4.819 -9.586 1.00 50.16 260 VAL A N 1
ATOM 2120 C CA . VAL A 1 260 ? -32.376 4.114 -8.959 1.00 50.16 260 VAL A CA 1
ATOM 2121 C C . VAL A 1 260 ? -33.663 4.811 -9.381 1.00 50.16 260 VAL A C 1
ATOM 2123 O O . VAL A 1 260 ? -34.003 5.876 -8.871 1.00 50.16 260 VAL A O 1
ATOM 2126 N N . ASN A 1 261 ? -34.385 4.208 -10.322 1.00 42.66 261 ASN A N 1
ATOM 2127 C CA . ASN A 1 261 ? -35.687 4.705 -10.753 1.00 42.66 261 ASN A CA 1
ATOM 2128 C C . ASN A 1 261 ? -36.787 4.031 -9.920 1.00 42.66 261 ASN A C 1
ATOM 2130 O O . ASN A 1 261 ? -37.331 3.004 -10.317 1.00 42.66 261 ASN A O 1
ATOM 2134 N N . GLY A 1 262 ? -37.098 4.592 -8.749 1.00 51.41 262 GLY A N 1
ATOM 2135 C CA . GLY A 1 262 ? -38.220 4.141 -7.919 1.00 51.41 262 GLY A CA 1
ATOM 2136 C C . GLY A 1 262 ? -38.245 4.780 -6.532 1.00 51.41 262 GLY A C 1
ATOM 2137 O O . GLY A 1 262 ? -37.198 5.086 -5.963 1.00 51.41 262 GLY A O 1
ATOM 2138 N N . THR A 1 263 ? -39.443 4.991 -5.984 1.00 45.22 263 THR A N 1
ATOM 2139 C CA . THR A 1 263 ? -39.639 5.416 -4.592 1.00 45.22 263 THR A CA 1
ATOM 2140 C C . THR A 1 263 ? -39.235 4.284 -3.652 1.00 45.22 263 THR A C 1
ATOM 2142 O O . THR A 1 263 ? -39.810 3.199 -3.695 1.00 45.22 263 THR A O 1
ATOM 2145 N N . ILE A 1 264 ? -38.219 4.535 -2.826 1.00 50.78 264 ILE A N 1
ATOM 2146 C CA . ILE A 1 264 ? -37.760 3.601 -1.797 1.00 50.78 264 ILE A CA 1
ATOM 2147 C C . ILE A 1 264 ? -38.668 3.802 -0.585 1.00 50.78 264 ILE A C 1
ATOM 2149 O O . ILE A 1 264 ? -38.496 4.765 0.162 1.00 50.78 264 ILE A O 1
ATOM 2153 N N . GLU A 1 265 ? -39.646 2.919 -0.404 1.00 44.62 265 GLU A N 1
ATOM 2154 C CA . GLU A 1 265 ? -40.323 2.806 0.885 1.00 44.62 265 GLU A CA 1
ATOM 2155 C C . GLU A 1 265 ? -39.338 2.176 1.871 1.00 44.62 265 GLU A C 1
ATOM 2157 O O . GLU A 1 265 ? -38.724 1.137 1.616 1.00 44.62 265 GLU A O 1
ATOM 2162 N N . THR A 1 266 ? -39.086 2.904 2.950 1.00 48.50 266 THR A N 1
ATOM 2163 C CA . THR A 1 266 ? -38.078 2.594 3.957 1.00 48.50 266 THR A CA 1
ATOM 2164 C C . THR A 1 266 ? -38.253 1.177 4.502 1.00 48.50 266 THR A C 1
ATOM 2166 O O . THR A 1 266 ? -39.344 0.811 4.922 1.00 48.50 266 THR A O 1
ATOM 2169 N N . GLU A 1 267 ? -37.133 0.444 4.533 1.00 48.12 267 GLU A N 1
ATOM 2170 C CA . GLU A 1 267 ? -36.877 -0.849 5.203 1.00 48.12 267 GLU A CA 1
ATOM 2171 C C . GLU A 1 267 ? -36.887 -2.132 4.354 1.00 48.12 267 GLU A C 1
ATOM 2173 O O . GLU A 1 267 ? -36.485 -3.179 4.860 1.00 48.12 267 GLU A O 1
ATOM 2178 N N . SER A 1 268 ? -37.192 -2.092 3.051 1.00 51.66 268 SER A N 1
ATOM 2179 C CA . SER A 1 268 ? -37.038 -3.284 2.198 1.00 51.66 268 SER A CA 1
ATOM 2180 C C . SER A 1 268 ? -36.785 -2.924 0.727 1.00 51.66 268 SER A C 1
ATOM 2182 O O . SER A 1 268 ? -37.487 -2.092 0.161 1.00 51.66 268 SER A O 1
ATOM 2184 N N . PHE A 1 269 ? -35.799 -3.565 0.077 1.00 56.84 269 PHE A N 1
ATOM 2185 C CA . PHE A 1 269 ? -35.432 -3.346 -1.340 1.00 56.84 269 PHE A CA 1
ATOM 2186 C C . PHE A 1 269 ? -35.998 -4.384 -2.350 1.00 56.84 269 PHE A C 1
ATOM 2188 O O . PHE A 1 269 ? -35.335 -4.641 -3.358 1.00 56.84 269 PHE A O 1
ATOM 2195 N N . PRO A 1 270 ? -37.171 -5.026 -2.167 1.00 51.97 270 PRO A N 1
ATOM 2196 C CA . PRO A 1 270 ? -37.543 -6.177 -2.989 1.00 51.97 270 PRO A CA 1
ATOM 2197 C C . PRO A 1 270 ? -37.837 -5.790 -4.446 1.00 51.97 270 PRO A C 1
ATOM 2199 O O . PRO A 1 270 ? -37.764 -6.644 -5.320 1.00 51.97 270 PRO A O 1
ATOM 2202 N N . ASN A 1 271 ? -38.097 -4.505 -4.724 1.00 50.59 271 ASN A N 1
ATOM 2203 C CA . ASN A 1 271 ? -38.514 -4.019 -6.043 1.00 50.59 271 ASN A CA 1
ATOM 2204 C C . ASN A 1 271 ? -37.563 -2.981 -6.665 1.00 50.59 271 ASN A C 1
ATOM 2206 O O . ASN A 1 271 ? -37.928 -2.320 -7.640 1.00 50.59 271 ASN A O 1
ATOM 2210 N N . ALA A 1 272 ? -36.355 -2.802 -6.120 1.00 57.56 272 ALA A N 1
ATOM 2211 C CA . ALA A 1 272 ? -35.392 -1.872 -6.704 1.00 57.56 272 ALA A CA 1
ATOM 2212 C C . ALA A 1 272 ? -34.867 -2.425 -8.040 1.00 57.56 272 ALA A C 1
ATOM 2214 O O . ALA A 1 272 ? -34.246 -3.489 -8.084 1.00 57.56 272 ALA A O 1
ATOM 2215 N N . LYS A 1 273 ? -35.128 -1.695 -9.130 1.00 63.84 273 LYS A N 1
ATOM 2216 C CA . LYS A 1 273 ? -34.565 -1.971 -10.455 1.00 63.84 273 LYS A CA 1
ATOM 2217 C C . LYS A 1 273 ? -33.312 -1.132 -10.649 1.00 63.84 273 LYS A C 1
ATOM 2219 O O . LYS A 1 273 ? -33.357 0.093 -10.526 1.00 63.84 273 LYS A O 1
ATOM 2224 N N . PHE A 1 274 ? -32.206 -1.790 -10.969 1.00 65.81 274 PHE A N 1
ATOM 2225 C CA . PHE A 1 274 ? -30.947 -1.129 -11.281 1.00 65.81 274 PHE A CA 1
ATOM 2226 C C . PHE A 1 274 ? -30.802 -1.058 -12.784 1.00 65.81 274 PHE A C 1
ATOM 2228 O O . PHE A 1 274 ? -30.864 -2.081 -13.461 1.00 65.81 274 PHE A O 1
ATOM 2235 N N . LYS A 1 275 ? -30.599 0.153 -13.298 1.00 65.25 275 LYS A N 1
ATOM 2236 C CA . LYS A 1 275 ? -30.237 0.358 -14.692 1.00 65.25 275 LYS A CA 1
ATOM 2237 C C . LYS A 1 275 ? -28.741 0.604 -14.763 1.00 65.25 275 LYS A C 1
ATOM 2239 O O . LYS A 1 275 ? -28.248 1.575 -14.197 1.00 65.25 275 LYS A O 1
ATOM 2244 N N . VAL A 1 276 ? -28.028 -0.290 -15.434 1.00 63.06 276 VAL A N 1
ATOM 2245 C CA . VAL A 1 276 ? -26.574 -0.218 -15.590 1.00 63.06 276 VAL A CA 1
ATOM 2246 C C . VAL A 1 276 ? -26.270 0.058 -17.055 1.00 63.06 276 VAL A C 1
ATOM 2248 O O . VAL A 1 276 ? -26.576 -0.757 -17.925 1.00 63.06 276 VAL A O 1
ATOM 2251 N N . ALA A 1 277 ? -25.686 1.224 -17.330 1.00 54.50 277 ALA A N 1
ATOM 2252 C CA . ALA A 1 277 ? -25.186 1.576 -18.654 1.00 54.50 277 ALA A CA 1
ATOM 2253 C C . ALA A 1 277 ? -23.693 1.227 -18.747 1.00 54.50 277 ALA A C 1
ATOM 2255 O O . ALA A 1 277 ? -22.887 1.709 -17.947 1.00 54.50 277 ALA A O 1
ATOM 2256 N N . ARG A 1 278 ? -23.315 0.383 -19.716 1.00 51.38 278 ARG A N 1
ATOM 2257 C CA . ARG A 1 278 ? -21.924 -0.060 -19.914 1.00 51.38 278 ARG A CA 1
ATOM 2258 C C . ARG A 1 278 ? -21.365 0.489 -21.228 1.00 51.38 278 ARG A C 1
ATOM 2260 O O . ARG A 1 278 ? -21.831 0.138 -22.308 1.00 51.38 278 ARG A O 1
ATOM 2267 N N . GLY A 1 279 ? -20.310 1.298 -21.129 1.00 52.75 279 GLY A N 1
ATOM 2268 C CA . GLY A 1 279 ? -19.569 1.821 -22.283 1.00 52.75 279 GLY A CA 1
ATOM 2269 C C . GLY A 1 279 ? -20.315 2.889 -23.095 1.00 52.75 279 GLY A C 1
ATOM 2270 O O . GLY A 1 279 ? -21.400 3.332 -22.733 1.00 52.75 279 GLY A O 1
ATOM 2271 N N . SER A 1 280 ? -19.717 3.313 -24.211 1.00 46.84 280 SER A N 1
ATOM 2272 C CA . SER A 1 280 ? -20.255 4.361 -25.098 1.00 46.84 280 SER A CA 1
ATOM 2273 C C . SER A 1 280 ? -21.488 3.932 -25.905 1.00 46.84 280 SER A C 1
ATOM 2275 O O . SER A 1 280 ? -22.142 4.777 -26.510 1.00 46.84 280 SER A O 1
ATOM 2277 N N . ALA A 1 281 ? -21.825 2.639 -25.911 1.00 50.47 281 ALA A N 1
ATOM 2278 C CA . ALA A 1 281 ? -22.878 2.065 -26.749 1.00 50.47 281 ALA A CA 1
ATOM 2279 C C . ALA A 1 281 ? -24.308 2.188 -26.174 1.00 50.47 281 ALA A C 1
ATOM 2281 O O . ALA A 1 281 ? -25.242 1.701 -26.801 1.00 50.47 281 ALA A O 1
ATOM 2282 N N . CYS A 1 282 ? -24.504 2.824 -25.009 1.00 53.69 282 CYS A N 1
ATOM 2283 C CA . CYS A 1 282 ? -25.822 3.048 -24.384 1.00 53.69 282 CYS A CA 1
ATOM 2284 C C . CYS A 1 282 ? -26.724 1.797 -24.272 1.00 53.69 282 CYS A C 1
ATOM 2286 O O . CYS A 1 282 ? -27.949 1.919 -24.233 1.00 53.69 282 CYS A O 1
ATOM 2288 N N . LEU A 1 283 ? -26.149 0.594 -24.183 1.00 55.06 283 LEU A N 1
ATOM 2289 C CA . LEU A 1 283 ? -26.914 -0.593 -23.814 1.00 55.06 283 LEU A CA 1
ATOM 2290 C C . LEU A 1 283 ? -27.176 -0.531 -22.313 1.00 55.06 283 LEU A C 1
ATOM 2292 O O . LEU A 1 283 ? -26.242 -0.465 -21.508 1.00 55.06 283 LEU A O 1
ATOM 2296 N N . ALA A 1 284 ? -28.456 -0.488 -21.958 1.00 61.50 284 ALA A N 1
ATOM 2297 C CA . ALA A 1 284 ? -28.897 -0.427 -20.581 1.00 61.50 284 ALA A CA 1
ATOM 2298 C C . ALA A 1 284 ? -29.505 -1.767 -20.184 1.00 61.50 284 ALA A C 1
ATOM 2300 O O . ALA A 1 284 ? -30.503 -2.192 -20.765 1.00 61.50 284 ALA A O 1
ATOM 2301 N N . TYR A 1 285 ? -28.905 -2.403 -19.187 1.00 65.75 285 TYR A N 1
ATOM 2302 C CA . TYR A 1 285 ? -29.432 -3.624 -18.598 1.00 65.75 285 TYR A CA 1
ATOM 2303 C C . TYR A 1 285 ? -30.214 -3.256 -17.344 1.00 65.75 285 TYR A C 1
ATOM 2305 O O . TYR A 1 285 ? -29.720 -2.491 -16.511 1.00 65.75 285 TYR A O 1
ATOM 2313 N N . GLU A 1 286 ? -31.439 -3.768 -17.244 1.00 67.81 286 GLU A N 1
ATOM 2314 C CA . GLU A 1 286 ? -32.254 -3.677 -16.038 1.00 67.81 286 GLU A CA 1
ATOM 2315 C C . GLU A 1 286 ? -32.214 -5.021 -15.323 1.00 67.81 286 GLU A C 1
ATOM 2317 O O . GLU A 1 286 ? -32.561 -6.043 -15.909 1.00 67.81 286 GLU A O 1
ATOM 2322 N N . PHE A 1 287 ? -31.789 -5.014 -14.064 1.00 70.81 287 PHE A N 1
ATOM 2323 C CA . PHE A 1 287 ? -31.838 -6.195 -13.208 1.00 70.81 287 PHE A CA 1
ATOM 2324 C C . PHE A 1 287 ? -32.329 -5.825 -11.811 1.00 70.81 287 PHE A C 1
ATOM 2326 O O . PHE A 1 287 ? -32.226 -4.676 -11.365 1.00 70.81 287 PHE A O 1
ATOM 2333 N N . THR A 1 288 ? -32.902 -6.806 -11.128 1.00 69.25 288 THR A N 1
ATOM 2334 C CA . THR A 1 288 ? -33.369 -6.709 -9.746 1.00 69.25 288 THR A CA 1
ATOM 2335 C C . THR A 1 288 ? -32.346 -7.322 -8.793 1.00 69.25 288 THR A C 1
ATOM 2337 O O . THR A 1 288 ? -31.465 -8.080 -9.197 1.00 69.25 288 THR A O 1
ATOM 2340 N N . LEU A 1 289 ? -32.455 -7.019 -7.494 1.00 61.22 289 LEU A N 1
ATOM 2341 C CA . LEU A 1 289 ? -31.597 -7.633 -6.470 1.00 61.22 289 LEU A CA 1
ATOM 2342 C C . LEU A 1 289 ? -31.688 -9.172 -6.450 1.00 61.22 289 LEU A C 1
ATOM 2344 O O . LEU A 1 289 ? -30.736 -9.825 -6.031 1.00 61.22 289 LEU A O 1
ATOM 2348 N N . ALA A 1 290 ? -32.801 -9.743 -6.921 1.00 63.41 290 ALA A N 1
ATOM 2349 C CA . ALA A 1 290 ? -32.990 -11.186 -7.033 1.00 63.41 290 ALA A CA 1
ATOM 2350 C C . ALA A 1 290 ? -32.168 -11.820 -8.171 1.00 63.41 290 ALA A C 1
ATOM 2352 O O . ALA A 1 290 ? -31.850 -13.004 -8.097 1.00 63.41 290 ALA A O 1
ATOM 2353 N N . ASP A 1 291 ? -31.773 -11.038 -9.179 1.00 63.72 291 ASP A N 1
ATOM 2354 C CA . ASP A 1 291 ? -31.022 -11.520 -10.346 1.00 63.72 291 ASP A CA 1
ATOM 2355 C C . ASP A 1 291 ? -29.499 -11.567 -10.091 1.00 63.72 291 ASP A C 1
ATOM 2357 O O . ASP A 1 291 ? -28.754 -12.227 -10.815 1.00 63.72 291 ASP A O 1
ATOM 2361 N N . LEU A 1 292 ? -29.020 -10.901 -9.030 1.00 59.78 292 LEU A N 1
ATOM 2362 C CA . LEU A 1 292 ? -27.595 -10.761 -8.692 1.00 59.78 292 LEU A CA 1
ATOM 2363 C C . LEU A 1 292 ? -26.823 -12.076 -8.471 1.00 59.78 292 LEU A C 1
ATOM 2365 O O . LEU A 1 292 ? -25.672 -12.130 -8.904 1.00 59.78 292 LEU A O 1
ATOM 2369 N N . PRO A 1 293 ? -27.380 -13.139 -7.850 1.00 54.06 293 PRO A N 1
ATOM 2370 C CA . PRO A 1 293 ? -26.658 -14.404 -7.690 1.00 54.06 293 PRO A CA 1
ATOM 2371 C C . PRO A 1 293 ? -26.330 -15.092 -9.023 1.00 54.06 293 PRO A C 1
ATOM 2373 O O . PRO A 1 293 ? -25.517 -16.012 -9.048 1.00 54.06 293 PRO A O 1
ATOM 2376 N N . CYS A 1 294 ? -26.976 -14.672 -10.116 1.00 48.84 294 CYS A N 1
ATOM 2377 C CA . CYS A 1 294 ? -26.911 -15.331 -11.416 1.00 48.84 294 CYS A CA 1
ATOM 2378 C C . CYS A 1 294 ? -26.079 -14.554 -12.450 1.00 48.84 294 CYS A C 1
ATOM 2380 O O . CYS A 1 294 ? -25.919 -15.028 -13.573 1.00 48.84 294 CYS A O 1
ATOM 2382 N N . LEU A 1 295 ? -25.554 -13.373 -12.104 1.00 51.56 295 LEU A N 1
ATOM 2383 C CA . LEU A 1 295 ? -24.744 -12.576 -13.024 1.00 51.56 295 LEU A CA 1
ATOM 2384 C C . LEU A 1 295 ? -23.307 -13.104 -13.057 1.00 51.56 295 LEU A C 1
ATOM 2386 O O . LEU A 1 295 ? -22.557 -13.016 -12.084 1.00 51.56 295 LEU A O 1
ATOM 2390 N N . ASN A 1 296 ? -22.926 -13.653 -14.207 1.00 47.19 296 ASN A N 1
ATOM 2391 C CA . ASN A 1 296 ? -21.554 -14.024 -14.510 1.00 47.19 296 ASN A CA 1
ATOM 2392 C C . ASN A 1 296 ? -20.664 -12.766 -14.447 1.00 47.19 296 ASN A C 1
ATOM 2394 O O . ASN A 1 296 ? -20.951 -11.793 -15.142 1.00 47.19 296 ASN A O 1
ATOM 2398 N N . PRO A 1 297 ? -19.568 -12.761 -13.669 1.00 47.31 297 PRO A N 1
ATOM 2399 C CA . PRO A 1 297 ? -18.690 -11.593 -13.542 1.00 47.31 297 PRO A CA 1
ATOM 2400 C C . PRO A 1 297 ? -18.003 -11.175 -14.855 1.00 47.31 297 PRO A C 1
ATOM 2402 O O . PRO A 1 297 ? -17.392 -10.106 -14.907 1.00 47.31 297 PRO A O 1
ATOM 2405 N N . ASN A 1 298 ? -18.086 -12.007 -15.899 1.00 46.12 298 ASN A N 1
ATOM 2406 C CA . ASN A 1 298 ? -17.518 -11.738 -17.217 1.00 46.12 298 ASN A CA 1
ATOM 2407 C C . ASN A 1 298 ? -18.520 -11.172 -18.243 1.00 46.12 298 ASN A C 1
ATOM 2409 O O . ASN A 1 298 ? -18.063 -10.688 -19.281 1.00 46.12 298 ASN A O 1
ATOM 2413 N N . ASP A 1 299 ? -19.827 -11.192 -17.956 1.00 46.47 299 ASP A N 1
ATOM 2414 C CA . ASP A 1 299 ? -20.876 -10.575 -18.794 1.00 46.47 299 ASP A CA 1
ATOM 2415 C C . ASP A 1 299 ? -21.097 -9.092 -18.427 1.00 46.47 299 ASP A C 1
ATOM 2417 O O . ASP A 1 299 ? -21.497 -8.283 -19.299 1.00 46.47 299 ASP A O 1
#

Sequence (299 aa):
MIFGDDDDDDLGGFTYRPFQIRTESEDEATVTKRKLKSLHEKIDQLLLASKNMGAMFKTEKTNLEMIRTGLQQDYVSFQTSFTSQITKHHDDLAMESKVMDALARKTEKVKVLDLKLQQSEKKVQDFLSKRVVVRSCISDVTGLLLDIIQTRESMIFVTIQTRGRRWIWKVEPPKVPTNPIFKKEPKGKEKLIKEEPIIDDDEDEEPDEAELKRFRAFVKVVNAPFTKSGANQLLFSFYLKHMKPQYETWSVHKKLDVNVNGTIETESFPNAKFKVARGSACLAYEFTLADLPCLNPND

Secondary structure (DSSP, 8-state):
--------------------------------HHHHHHHHHHHHHHHHHHHHHHHHHHHHHHHHHHHHHHHHHHHHHHHHHHHHHHHHHHHHHHHHHHHHHHHHHHHHHHHHHHHHHHHHHHHHHHHHHHHHHHHHHHHHHHHHHHHHHHH--S-PEEEEEETTEEEEEE------------PPPP----------------------HHHHTT------GGGS---S-HHHHHHHHHHHHHH----SS--TT-----EE-S---TT--TTPEEEEEETTTTEEEEEETTTGGG--TT-